Protein AF-A0A1F1Z8D4-F1 (afdb_monomer)

pLDDT: mean 87.64, std 16.09, range [42.56, 98.69]

Sequence (224 aa):
MTGGLIVFWASVSLACILFDAPRWVIIHPLTLGVVTTAILTYSTHFTDALTRTASRPAALYVRLAVVNLALVALLFDAFPNLAATTAASALLWHGASIARKLRRGLPGPFAVTAYCYVAAAAFFALAVAAAVVMQDIAAHSRLAVWGFAWTTIAGTVLTLLPTLTGKRASTTARNRLPRALVAHCLALPTAAVLLGTPFAAGGTAGVCARLDVRTAARPRRHAV

Radius of gyration: 21.01 Å; Cα contacts (8 Å, |Δi|>4): 236; chains: 1; bounding box: 47×56×64 Å

Foldseek 3Di:
DLVVQQVVLQVQLVVCVVVVHPPQSNVLSCQQRHQVSCLLVVLQVVLCVQQVHHDDVVLSVVLNVQSVVLSVCCNVVNVVLVSLVSNLVSLQVSLVVSVVSLVVGDGDLLSLLSVLSNQLSVLSNLLSCCCRVVVHPQLNVLSSPVRNRVSSVVSVCLVCVCVVVVHDRDPVCSVCVVVVSVCSSPPSNVCSVVVVDPCVVVVVVVVVVVVVVVVVPDDDDDDD

Nearest PDB structures (foldseek):
  3m7b-assembly1_A  TM=3.753E-01  e=4.023E+00  Haemophilus influenzae

Mean predicted aligned error: 8.23 Å

Solvent-accessible surface area (backbone atoms only — not comparable to full-atom values): 11710 Å² total; per-residue (Å²): 110,70,67,58,48,28,52,50,21,45,48,50,20,51,51,28,59,77,68,71,48,61,67,67,66,26,49,48,31,38,48,54,35,25,50,43,46,48,48,61,52,50,54,49,55,51,43,21,66,38,27,75,49,82,78,67,65,65,66,54,52,51,42,49,49,51,39,50,52,20,48,53,28,44,74,68,62,49,56,42,68,59,17,49,52,48,32,29,50,42,36,41,53,47,18,51,52,52,52,54,44,64,75,69,40,64,60,43,94,61,36,69,37,53,52,27,46,34,51,12,21,51,22,37,36,51,14,46,42,24,45,71,74,66,65,30,64,68,28,14,51,44,23,37,46,64,30,20,51,41,30,38,51,53,25,48,47,74,61,44,48,28,69,77,68,74,44,81,73,57,63,66,59,62,71,44,44,64,59,52,50,52,49,47,69,57,48,47,63,54,48,31,56,46,69,75,40,86,68,45,70,61,54,57,57,57,54,54,57,58,52,56,57,63,68,71,69,65,81,81,79,81,78,135

Secondary structure (DSSP, 8-state):
-HHHHHHHHHHHHHHHHHTT--HHHHHHIIIIIIIIHHHHHHHHHHHHHHHT----HHHHHHHHHHHHHHHHHHHTTSSHHHHHHHHHHHHHHHHHHHHHHHHHS---TTGGGHHHHHHHHHHHHHHHHHHHTS--HHHHHHIIIIIIIHHHHHHHHHHHHHHHHTPPPPHHHHHHHHHHHHHHHHHHHHHHHHTTSTTHHHHHHHHHHHHHHHHHT-------

Structure (mmCIF, N/CA/C/O backbone):
data_AF-A0A1F1Z8D4-F1
#
_entry.id   AF-A0A1F1Z8D4-F1
#
loop_
_atom_site.group_PDB
_atom_site.id
_atom_site.type_symbol
_atom_site.label_atom_id
_atom_site.label_alt_id
_atom_site.label_comp_id
_atom_site.label_asym_id
_atom_site.label_entity_id
_atom_site.label_seq_id
_atom_site.pdbx_PDB_ins_code
_atom_site.Cartn_x
_atom_site.Cartn_y
_atom_site.Cartn_z
_atom_site.occup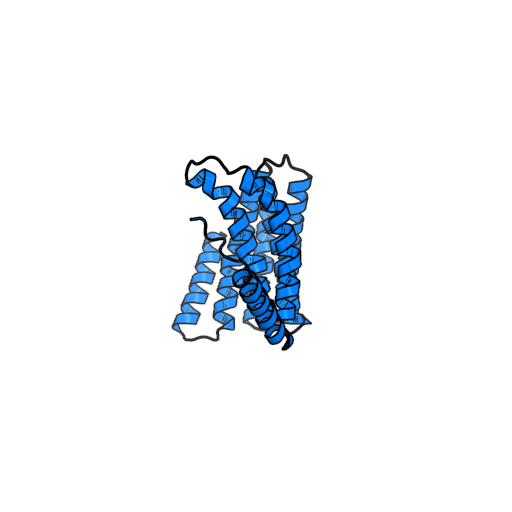ancy
_atom_site.B_iso_or_equiv
_atom_site.auth_seq_id
_atom_site.auth_comp_id
_atom_site.auth_asym_id
_atom_site.auth_atom_id
_atom_site.pdbx_PDB_model_num
ATOM 1 N N . MET A 1 1 ? -16.044 0.034 -9.875 1.00 77.81 1 MET A N 1
ATOM 2 C CA . MET A 1 1 ? -14.897 0.859 -10.326 1.00 77.81 1 MET A CA 1
ATOM 3 C C . MET A 1 1 ? -13.555 0.275 -9.883 1.00 77.81 1 MET A C 1
ATOM 5 O O . MET A 1 1 ? -12.813 -0.163 -10.745 1.00 77.81 1 MET A O 1
ATOM 9 N N . THR A 1 2 ? -13.254 0.171 -8.583 1.00 90.94 2 THR A N 1
ATOM 10 C CA . THR A 1 2 ? -11.972 -0.380 -8.073 1.00 90.94 2 THR A CA 1
ATOM 11 C C . THR A 1 2 ? -11.687 -1.817 -8.510 1.00 90.94 2 THR A C 1
ATOM 13 O O . THR A 1 2 ? -10.579 -2.107 -8.945 1.00 90.94 2 THR A O 1
ATOM 16 N N . GLY A 1 3 ? -12.693 -2.699 -8.474 1.00 93.69 3 GLY A N 1
ATOM 17 C CA . GLY A 1 3 ? -12.552 -4.078 -8.960 1.00 93.69 3 GLY A CA 1
ATOM 18 C C . GLY A 1 3 ? -12.156 -4.164 -10.438 1.00 93.69 3 GLY A C 1
ATOM 19 O O . GLY A 1 3 ? -11.305 -4.969 -10.789 1.00 93.69 3 GLY A O 1
ATOM 20 N N . GLY A 1 4 ? -12.690 -3.280 -11.289 1.00 96.25 4 GLY A N 1
ATOM 21 C CA . GLY A 1 4 ? -12.316 -3.224 -12.707 1.00 96.25 4 GLY A CA 1
ATOM 22 C C . GLY A 1 4 ? -10.853 -2.826 -12.912 1.00 96.25 4 GLY A C 1
ATOM 23 O O . GLY A 1 4 ? -10.170 -3.430 -13.727 1.00 96.25 4 GLY A O 1
ATOM 24 N N . LEU A 1 5 ? -10.348 -1.878 -12.116 1.00 96.00 5 LEU A N 1
ATOM 25 C CA . LEU A 1 5 ? -8.943 -1.461 -12.154 1.00 96.00 5 LEU A CA 1
ATOM 26 C C . LEU A 1 5 ? -7.996 -2.585 -11.710 1.00 96.00 5 LEU A C 1
ATOM 28 O O . LEU A 1 5 ? -6.952 -2.794 -12.319 1.00 96.00 5 LEU A O 1
ATOM 32 N N . ILE A 1 6 ? -8.390 -3.343 -10.682 1.00 97.75 6 ILE A N 1
ATOM 33 C CA . ILE A 1 6 ? -7.650 -4.524 -10.222 1.00 97.75 6 ILE A CA 1
ATOM 34 C C . ILE A 1 6 ? -7.597 -5.589 -11.322 1.00 97.75 6 ILE A C 1
ATOM 36 O O . ILE A 1 6 ? -6.517 -6.081 -11.635 1.00 97.75 6 ILE A O 1
ATOM 40 N N . VAL A 1 7 ? -8.740 -5.924 -11.928 1.00 98.25 7 VAL A N 1
ATOM 41 C CA . VAL A 1 7 ? -8.802 -6.914 -13.016 1.00 98.25 7 VAL A CA 1
ATOM 42 C C . VAL A 1 7 ? -7.970 -6.461 -14.214 1.00 98.25 7 VAL A C 1
ATOM 44 O O . VAL A 1 7 ? -7.223 -7.263 -14.771 1.00 98.25 7 VAL A O 1
ATOM 47 N N . PHE A 1 8 ? -8.042 -5.179 -14.573 1.00 98.00 8 PHE A N 1
ATOM 48 C CA . PHE A 1 8 ? -7.236 -4.602 -15.643 1.00 98.00 8 PHE A CA 1
ATOM 49 C C . PHE A 1 8 ? -5.737 -4.804 -15.390 1.00 98.00 8 PHE A C 1
ATOM 51 O O . PHE A 1 8 ? -5.062 -5.429 -16.203 1.00 98.00 8 PHE A O 1
ATOM 58 N N . TRP A 1 9 ? -5.217 -4.360 -14.243 1.00 98.31 9 TRP A N 1
ATOM 59 C CA . TRP A 1 9 ? -3.785 -4.482 -13.961 1.00 98.31 9 TRP A CA 1
ATOM 60 C C . TRP A 1 9 ? -3.319 -5.921 -13.766 1.00 98.31 9 TRP A C 1
ATOM 62 O O . TRP A 1 9 ? -2.211 -6.255 -14.176 1.00 98.31 9 TRP A O 1
ATOM 72 N N . ALA A 1 10 ? -4.165 -6.789 -13.205 1.00 98.31 10 ALA A N 1
ATOM 73 C CA . ALA A 1 10 ? -3.882 -8.219 -13.141 1.00 98.31 10 ALA A CA 1
ATOM 74 C C . ALA A 1 10 ? -3.747 -8.819 -14.549 1.00 98.31 10 ALA A C 1
ATOM 76 O O . ALA A 1 10 ? -2.829 -9.599 -14.797 1.00 98.31 10 ALA A O 1
ATOM 77 N N . SER A 1 11 ? -4.616 -8.409 -15.479 1.00 98.38 11 SER A N 1
ATOM 78 C CA . SER A 1 11 ? -4.563 -8.840 -16.880 1.00 98.38 11 SER A CA 1
ATOM 79 C C . SER A 1 11 ? -3.311 -8.320 -17.585 1.00 98.38 11 SER A C 1
ATOM 81 O O . SER A 1 11 ? -2.674 -9.076 -18.310 1.00 98.38 11 SER A O 1
ATOM 83 N N . VAL A 1 12 ? -2.911 -7.067 -17.330 1.00 98.12 12 VAL A N 1
ATOM 84 C CA . VAL A 1 12 ? -1.653 -6.497 -17.845 1.00 98.12 12 VAL A CA 1
ATOM 85 C C . VAL A 1 12 ? -0.451 -7.295 -17.340 1.00 98.12 12 VAL A C 1
ATOM 87 O O . VAL A 1 12 ? 0.352 -7.745 -18.150 1.00 98.12 12 VAL A O 1
ATOM 90 N N . SER A 1 13 ? -0.347 -7.544 -16.029 1.00 97.50 13 SER A N 1
ATOM 91 C CA . SER A 1 13 ? 0.738 -8.364 -15.471 1.00 97.50 13 SER A CA 1
ATOM 92 C C . SER A 1 13 ? 0.770 -9.770 -16.065 1.00 97.50 13 SER A C 1
ATOM 94 O O . SER A 1 13 ? 1.849 -10.261 -16.387 1.00 97.50 13 SER A O 1
ATOM 96 N N . LEU A 1 14 ? -0.392 -10.413 -16.225 1.00 98.19 14 LEU A N 1
ATOM 97 C CA . LEU A 1 14 ? -0.487 -11.738 -16.836 1.00 98.19 14 LEU A CA 1
ATOM 98 C C . LEU A 1 14 ? -0.026 -11.713 -18.297 1.00 98.19 14 LEU A C 1
ATOM 100 O O . LEU A 1 14 ? 0.788 -12.544 -18.680 1.00 98.19 14 LEU A O 1
ATOM 104 N N . ALA A 1 15 ? -0.486 -10.747 -19.093 1.00 98.19 15 ALA A N 1
ATOM 105 C CA . ALA A 1 15 ? -0.044 -10.588 -20.474 1.00 98.19 15 ALA A CA 1
ATOM 106 C C . ALA A 1 15 ? 1.477 -10.384 -20.548 1.00 98.19 15 ALA A C 1
ATOM 108 O O . ALA A 1 15 ? 2.150 -11.082 -21.298 1.00 98.19 15 ALA A O 1
ATOM 109 N N . CYS A 1 16 ? 2.041 -9.508 -19.711 1.00 97.31 16 CYS A N 1
ATOM 110 C CA . CYS A 1 16 ? 3.486 -9.301 -19.636 1.00 97.31 16 CYS A CA 1
ATOM 111 C C . CYS A 1 16 ? 4.257 -10.592 -19.302 1.00 97.31 16 CYS A C 1
ATOM 113 O O . CYS A 1 16 ? 5.330 -10.799 -19.855 1.00 97.31 16 CYS A O 1
ATOM 115 N N . ILE A 1 17 ? 3.720 -11.476 -18.451 1.00 97.25 17 ILE A N 1
ATOM 116 C CA . ILE A 1 17 ? 4.319 -12.798 -18.186 1.00 97.25 17 ILE A CA 1
ATOM 117 C C . ILE A 1 17 ? 4.280 -13.680 -19.439 1.00 97.25 17 ILE A C 1
ATOM 119 O O . ILE A 1 17 ? 5.281 -14.300 -19.781 1.00 97.25 17 ILE A O 1
ATOM 123 N N . LEU A 1 18 ? 3.137 -13.738 -20.126 1.00 97.94 18 LEU A N 1
ATOM 124 C CA . LEU A 1 18 ? 2.948 -14.589 -21.307 1.00 97.94 18 LEU A CA 1
ATOM 125 C C . LEU A 1 18 ? 3.821 -14.170 -22.500 1.00 97.94 18 LEU A C 1
ATOM 127 O O . LEU A 1 18 ? 4.149 -15.010 -23.331 1.00 97.94 18 LEU A O 1
ATOM 131 N N . PHE A 1 19 ? 4.202 -12.894 -22.569 1.00 97.44 19 PHE A N 1
ATOM 132 C CA . PHE A 1 19 ? 5.086 -12.341 -23.599 1.00 97.44 19 PHE A CA 1
ATOM 133 C C . PHE A 1 19 ? 6.552 -12.199 -23.152 1.00 97.44 19 PHE A C 1
ATOM 135 O O . PHE A 1 19 ? 7.308 -11.493 -23.814 1.00 97.44 19 PHE A O 1
ATOM 142 N N . ASP A 1 20 ? 6.951 -12.825 -22.038 1.00 96.31 20 ASP A N 1
ATOM 143 C CA . ASP A 1 20 ? 8.317 -12.766 -21.484 1.00 96.31 20 ASP A CA 1
ATOM 144 C C . ASP A 1 20 ? 8.859 -11.329 -21.331 1.00 96.31 20 ASP A C 1
ATOM 146 O O . ASP A 1 20 ? 10.011 -11.002 -21.624 1.00 96.31 20 ASP A O 1
ATOM 150 N N . ALA A 1 21 ? 7.988 -10.417 -20.896 1.00 96.12 21 ALA A N 1
ATOM 151 C CA . ALA A 1 21 ? 8.343 -9.020 -20.726 1.00 96.12 21 ALA A CA 1
ATOM 152 C C . ALA A 1 21 ? 9.311 -8.827 -19.539 1.00 96.12 21 ALA A C 1
ATOM 154 O O . ALA A 1 21 ? 9.338 -9.628 -18.597 1.00 96.12 21 ALA A O 1
ATOM 155 N N . PRO A 1 22 ? 10.067 -7.713 -19.500 1.00 95.81 22 PRO A N 1
ATOM 156 C CA . PRO A 1 22 ? 10.959 -7.419 -18.386 1.00 95.81 22 PRO A CA 1
ATOM 157 C C . PRO A 1 22 ? 10.249 -7.479 -17.026 1.00 95.81 22 PRO A C 1
ATOM 159 O O . PRO A 1 22 ? 9.155 -6.946 -16.839 1.00 95.81 22 PRO A O 1
ATOM 162 N N . ARG A 1 23 ? 10.914 -8.057 -16.018 1.00 94.00 23 ARG A N 1
ATOM 163 C CA . ARG A 1 23 ? 10.353 -8.237 -14.661 1.00 94.00 23 ARG A CA 1
ATOM 164 C C . ARG A 1 23 ? 9.757 -6.956 -14.072 1.00 94.00 23 ARG A C 1
ATOM 166 O O . ARG A 1 23 ? 8.764 -7.011 -13.351 1.00 94.00 23 ARG A O 1
ATOM 173 N N . TRP A 1 24 ? 10.353 -5.808 -14.387 1.00 92.81 24 TRP A N 1
ATOM 174 C CA . TRP A 1 24 ? 9.885 -4.489 -13.968 1.00 92.81 24 TRP A CA 1
ATOM 175 C C . TRP A 1 24 ? 8.426 -4.219 -14.360 1.00 92.81 24 TRP A C 1
ATOM 177 O O . TRP A 1 24 ? 7.624 -3.862 -13.492 1.00 92.81 24 TRP A O 1
ATOM 187 N N . VAL A 1 25 ? 8.074 -4.459 -15.630 1.00 95.06 25 VAL A N 1
ATOM 188 C CA . VAL A 1 25 ? 6.729 -4.216 -16.179 1.00 95.06 25 VAL A CA 1
ATOM 189 C C . VAL A 1 25 ? 5.727 -5.308 -15.807 1.00 95.06 25 VAL A C 1
ATOM 191 O O . VAL A 1 25 ? 4.533 -5.124 -15.984 1.00 95.06 25 VAL A O 1
ATOM 194 N N . ILE A 1 26 ? 6.181 -6.418 -15.223 1.00 96.94 26 ILE A N 1
ATOM 195 C CA . ILE A 1 26 ? 5.307 -7.434 -14.621 1.00 96.94 26 ILE A CA 1
ATOM 196 C C . ILE A 1 26 ? 4.971 -7.056 -13.173 1.00 96.94 26 ILE A C 1
ATOM 198 O O . ILE A 1 26 ? 3.803 -7.060 -12.769 1.00 96.94 26 ILE A O 1
ATOM 202 N N . ILE A 1 27 ? 6.002 -6.734 -12.383 1.00 96.38 27 ILE A N 1
ATOM 203 C CA . ILE A 1 27 ? 5.899 -6.587 -10.926 1.00 96.38 27 ILE A CA 1
ATOM 204 C C . ILE A 1 27 ? 5.233 -5.264 -10.537 1.00 96.38 27 ILE A C 1
ATOM 206 O O . ILE A 1 27 ? 4.454 -5.252 -9.585 1.00 96.38 27 ILE A O 1
ATOM 210 N N . HIS A 1 28 ? 5.483 -4.156 -11.242 1.00 96.44 28 HIS A N 1
ATOM 211 C CA . HIS A 1 28 ? 4.889 -2.858 -10.884 1.00 96.44 28 HIS A CA 1
ATOM 212 C C . HIS A 1 28 ? 3.376 -2.798 -11.114 1.00 96.44 28 HIS A C 1
ATOM 214 O O . HIS A 1 28 ? 2.671 -2.355 -10.203 1.00 96.44 28 HIS A O 1
ATOM 220 N N . PRO A 1 29 ? 2.821 -3.303 -12.233 1.00 98.12 29 PRO A N 1
ATOM 221 C CA . PRO A 1 29 ? 1.371 -3.392 -12.379 1.00 98.12 29 PRO A CA 1
ATOM 222 C C . PRO A 1 29 ? 0.731 -4.318 -11.342 1.00 98.12 29 PRO A C 1
ATOM 224 O O . PRO A 1 29 ? -0.316 -3.990 -10.785 1.00 98.12 29 PRO A O 1
ATOM 227 N N . LEU A 1 30 ? 1.399 -5.415 -10.976 1.00 97.81 30 LEU A N 1
ATOM 228 C CA . LEU A 1 30 ? 0.910 -6.307 -9.926 1.00 97.81 30 LEU A CA 1
ATOM 229 C C . LEU A 1 30 ? 0.932 -5.616 -8.552 1.00 97.81 30 LEU A C 1
ATOM 231 O O . LEU A 1 30 ? -0.034 -5.655 -7.795 1.00 97.81 30 LEU A O 1
ATOM 235 N N . THR A 1 31 ? 2.025 -4.953 -8.196 1.00 97.19 31 THR A N 1
ATOM 236 C CA . THR A 1 31 ? 2.197 -4.381 -6.851 1.00 97.19 31 THR A CA 1
ATOM 237 C C . THR A 1 31 ? 1.484 -3.038 -6.670 1.00 97.19 31 THR A C 1
ATOM 239 O O . THR A 1 31 ? 0.798 -2.830 -5.667 1.00 97.19 31 THR A O 1
ATOM 242 N N . LEU A 1 32 ? 1.576 -2.116 -7.627 1.00 97.56 32 LEU A N 1
ATOM 243 C CA . LEU A 1 32 ? 0.897 -0.817 -7.563 1.00 97.56 32 LEU A CA 1
ATOM 244 C C . LEU A 1 32 ? -0.536 -0.901 -8.104 1.00 97.56 32 LEU A C 1
ATOM 246 O O . 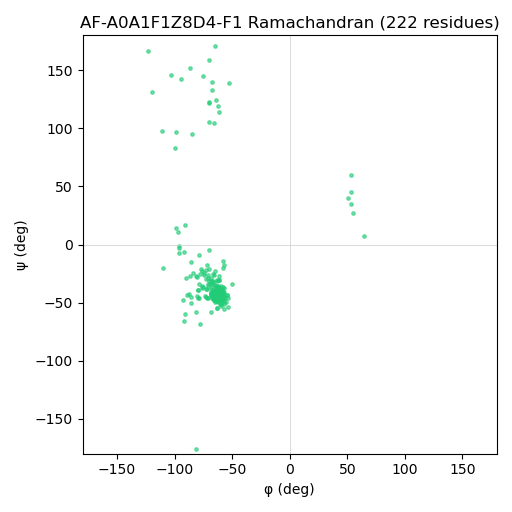LEU A 1 32 ? -1.473 -0.416 -7.470 1.00 97.56 32 LEU A O 1
ATOM 250 N N . GLY A 1 33 ? -0.728 -1.561 -9.242 1.00 97.69 33 GLY A N 1
ATOM 251 C CA . GLY A 1 33 ? -2.023 -1.621 -9.914 1.00 97.69 33 GLY A CA 1
ATOM 252 C C . GLY A 1 33 ? -3.022 -2.534 -9.206 1.00 97.69 33 GLY A C 1
ATOM 253 O O . GLY A 1 33 ? -4.166 -2.132 -8.988 1.00 97.69 33 GLY A O 1
ATOM 254 N N . VAL A 1 34 ? -2.587 -3.722 -8.774 1.00 98.56 34 VAL A N 1
ATOM 255 C CA . VAL A 1 34 ? -3.442 -4.683 -8.053 1.00 98.56 34 VAL A CA 1
ATOM 256 C C . VAL A 1 34 ? -3.349 -4.486 -6.542 1.00 98.56 34 VAL A C 1
ATOM 258 O O . VAL A 1 34 ? -4.330 -4.086 -5.909 1.00 98.56 34 VAL A O 1
ATOM 261 N N . VAL A 1 35 ? -2.178 -4.746 -5.953 1.00 98.25 35 VAL A N 1
ATOM 262 C CA . VAL A 1 35 ? -2.028 -4.819 -4.489 1.00 98.25 35 VAL A CA 1
ATOM 263 C C . VAL A 1 35 ? -2.282 -3.463 -3.832 1.00 98.25 35 VAL A C 1
ATOM 265 O O . VAL A 1 35 ? -3.078 -3.378 -2.899 1.00 98.25 35 VAL A O 1
ATOM 268 N N . THR A 1 36 ? -1.685 -2.381 -4.332 1.00 98.50 36 THR A N 1
ATOM 269 C CA . THR A 1 36 ? -1.866 -1.047 -3.734 1.00 98.50 36 THR A CA 1
ATOM 270 C C . THR A 1 36 ? -3.290 -0.520 -3.921 1.00 98.50 36 THR A C 1
ATOM 272 O O . THR A 1 36 ? -3.870 -0.001 -2.966 1.00 98.50 36 THR A O 1
ATOM 275 N N . THR A 1 37 ? -3.907 -0.717 -5.092 1.00 98.44 37 THR A N 1
ATOM 276 C CA . THR A 1 37 ? -5.329 -0.388 -5.320 1.00 98.44 37 THR A CA 1
ATOM 277 C C . THR A 1 37 ? -6.247 -1.130 -4.347 1.00 98.44 37 THR A C 1
ATOM 279 O O . THR A 1 37 ? -7.144 -0.518 -3.750 1.00 98.44 37 THR A O 1
ATOM 282 N N . ALA A 1 38 ? -6.015 -2.432 -4.146 1.00 98.00 38 ALA A N 1
ATOM 283 C CA . ALA A 1 38 ? -6.761 -3.233 -3.182 1.00 98.00 38 ALA A CA 1
ATOM 284 C C . ALA A 1 38 ? -6.548 -2.710 -1.756 1.00 98.00 38 ALA A C 1
ATOM 286 O O . ALA A 1 38 ? -7.521 -2.443 -1.052 1.00 98.00 38 ALA A O 1
ATOM 287 N N . ILE A 1 39 ? -5.298 -2.472 -1.350 1.00 97.81 39 ILE A N 1
ATOM 288 C CA . ILE A 1 39 ? -4.965 -1.941 -0.024 1.00 97.81 39 ILE A CA 1
ATOM 289 C C . ILE A 1 39 ? -5.667 -0.604 0.219 1.00 97.81 39 ILE A C 1
ATOM 291 O O . ILE A 1 39 ? -6.352 -0.472 1.231 1.00 97.81 39 ILE A O 1
ATOM 295 N N . LEU A 1 40 ? -5.563 0.375 -0.685 1.00 97.81 40 LEU A N 1
ATOM 296 C CA . LEU A 1 40 ? -6.205 1.688 -0.528 1.00 97.81 40 LEU A CA 1
ATOM 297 C C . LEU A 1 40 ? -7.724 1.564 -0.356 1.00 97.81 40 LEU A C 1
ATOM 299 O O . LEU A 1 40 ? -8.312 2.197 0.528 1.00 97.81 40 LEU A O 1
ATOM 303 N N . THR A 1 41 ? -8.351 0.718 -1.172 1.00 97.44 41 THR A N 1
ATOM 304 C CA . THR A 1 41 ? -9.802 0.508 -1.165 1.00 97.44 41 THR A CA 1
ATOM 305 C C . THR A 1 41 ? -10.254 -0.196 0.112 1.00 97.44 41 THR A C 1
ATOM 307 O O . THR A 1 41 ? -11.054 0.341 0.880 1.00 97.44 41 THR A O 1
ATOM 310 N N . TYR A 1 42 ? -9.712 -1.381 0.384 1.00 95.75 42 TYR A N 1
ATOM 311 C CA . TYR A 1 42 ? -10.167 -2.217 1.490 1.00 95.75 42 TYR A CA 1
ATOM 312 C C . TYR A 1 42 ? -9.756 -1.661 2.850 1.00 95.75 42 TYR A C 1
ATOM 314 O O . TYR A 1 42 ? -10.575 -1.667 3.763 1.00 95.75 42 TYR A O 1
ATOM 322 N N . SER A 1 43 ? -8.557 -1.086 2.998 1.00 96.00 43 SER A N 1
ATOM 323 C CA . SER A 1 43 ? -8.187 -0.428 4.263 1.00 96.00 43 SER A CA 1
ATOM 324 C C . SER A 1 43 ? -9.085 0.772 4.574 1.00 96.00 43 SER A C 1
ATOM 326 O O . SER A 1 43 ? -9.359 1.023 5.748 1.00 96.00 43 SER A O 1
ATOM 328 N N . THR A 1 44 ? -9.607 1.477 3.558 1.00 95.56 44 THR A N 1
ATOM 329 C CA . THR A 1 44 ? -10.622 2.525 3.762 1.00 95.56 44 THR A CA 1
ATOM 330 C C . THR A 1 44 ? -11.899 1.932 4.347 1.00 95.56 44 THR A C 1
ATOM 332 O O . THR A 1 44 ? -12.336 2.377 5.408 1.00 95.56 44 THR A O 1
ATOM 335 N N . HIS A 1 45 ? -12.463 0.912 3.694 1.00 92.81 45 HIS A N 1
ATOM 336 C CA . HIS A 1 45 ? -13.708 0.273 4.129 1.00 92.81 45 HIS A CA 1
ATOM 337 C C . HIS A 1 45 ? -13.577 -0.390 5.505 1.00 9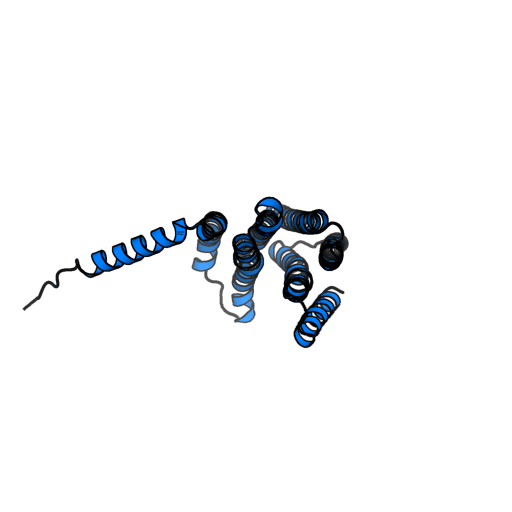2.81 45 HIS A C 1
ATOM 339 O O . HIS A 1 45 ? -14.455 -0.229 6.351 1.00 92.81 45 HIS A O 1
ATOM 345 N N . PHE A 1 46 ? -12.463 -1.077 5.767 1.00 92.25 46 PHE A N 1
ATOM 346 C CA . PHE A 1 46 ? -12.209 -1.676 7.074 1.00 92.25 46 PHE A CA 1
ATOM 347 C C . PHE A 1 46 ? -12.041 -0.626 8.159 1.00 92.25 46 PHE A C 1
ATOM 349 O O . PHE A 1 46 ? -12.610 -0.781 9.234 1.00 92.25 46 PHE A O 1
ATOM 356 N N . THR A 1 47 ? -11.302 0.453 7.891 1.00 92.50 47 THR A N 1
ATOM 357 C CA . THR A 1 47 ? -11.162 1.536 8.871 1.00 92.50 47 THR A CA 1
ATOM 358 C C . THR A 1 47 ? -12.524 2.145 9.182 1.00 92.50 47 THR A C 1
ATOM 360 O O . THR A 1 47 ? -12.849 2.285 10.352 1.00 92.50 47 THR A O 1
ATOM 363 N N . ASP A 1 48 ? -13.343 2.427 8.166 1.00 92.12 48 ASP A N 1
ATOM 364 C CA . ASP A 1 48 ? -14.698 2.964 8.339 1.00 92.12 48 ASP A CA 1
ATOM 365 C C . ASP A 1 48 ? -15.577 2.070 9.221 1.00 92.12 48 ASP A C 1
ATOM 367 O O . ASP A 1 48 ? -16.181 2.553 10.182 1.00 92.12 48 ASP A O 1
ATOM 371 N N . ALA A 1 49 ? -15.574 0.761 8.963 1.00 89.94 49 ALA A N 1
ATOM 372 C CA . ALA A 1 49 ? -16.291 -0.208 9.785 1.00 89.94 49 ALA A CA 1
ATOM 373 C C . ALA A 1 49 ? -15.759 -0.256 11.232 1.00 89.94 49 ALA A C 1
ATOM 375 O O . ALA A 1 49 ? -16.540 -0.284 12.184 1.00 89.94 49 ALA A O 1
ATOM 376 N N . LEU A 1 50 ? -14.433 -0.226 11.415 1.00 88.12 50 LEU A N 1
ATOM 377 C CA . LEU A 1 50 ? -13.780 -0.310 12.727 1.00 88.12 50 LEU A CA 1
ATOM 378 C C . LEU A 1 50 ? -13.966 0.944 13.587 1.00 88.12 50 LEU A C 1
ATOM 380 O O . LEU A 1 50 ? -14.043 0.833 14.813 1.00 88.12 50 LEU A O 1
ATOM 384 N N . THR A 1 51 ? -14.018 2.124 12.968 1.00 88.50 51 THR A N 1
ATOM 385 C CA . THR A 1 51 ? -14.196 3.405 13.668 1.00 88.50 51 THR A CA 1
ATOM 386 C C . THR A 1 51 ? -15.644 3.880 13.696 1.00 88.50 51 THR A C 1
ATOM 388 O O . THR A 1 51 ? -15.911 4.919 14.298 1.00 88.50 51 THR A O 1
ATOM 391 N N . ARG A 1 52 ? -16.570 3.130 13.075 1.00 88.38 52 ARG A N 1
ATOM 392 C CA . ARG A 1 52 ? -17.984 3.501 12.886 1.00 88.38 52 ARG A CA 1
ATOM 393 C C . ARG A 1 52 ? -18.127 4.879 12.230 1.00 88.38 52 ARG A C 1
ATOM 395 O O . ARG A 1 52 ? -18.906 5.720 12.666 1.00 88.38 52 ARG A O 1
ATOM 402 N N . THR A 1 53 ? -17.331 5.116 11.191 1.00 88.81 53 THR A N 1
ATOM 403 C CA . THR A 1 53 ? -17.333 6.357 10.400 1.00 88.81 53 THR A CA 1
ATOM 404 C C . THR A 1 53 ? -17.584 6.051 8.930 1.00 88.81 53 THR A C 1
ATOM 406 O O . THR A 1 53 ? -17.434 4.913 8.507 1.00 88.81 53 THR A O 1
ATOM 409 N N . ALA A 1 54 ? -17.882 7.072 8.127 1.00 89.81 54 ALA A N 1
ATOM 410 C CA . ALA A 1 54 ? -17.975 6.942 6.676 1.00 89.81 54 ALA A CA 1
ATOM 411 C C . ALA A 1 54 ? -16.964 7.858 5.971 1.00 89.81 54 ALA A C 1
ATOM 413 O O . ALA A 1 54 ? -16.868 9.054 6.264 1.00 89.81 54 ALA A O 1
ATOM 414 N N . SER A 1 55 ? -16.210 7.308 5.020 1.00 88.94 55 SER A N 1
ATOM 415 C CA . SER A 1 55 ? -15.360 8.095 4.124 1.00 88.94 55 SER A CA 1
ATOM 416 C C . SER A 1 55 ? -16.167 8.810 3.062 1.00 88.94 55 SER A C 1
ATOM 418 O O . SER A 1 55 ? -17.075 8.241 2.464 1.00 88.94 55 SER A O 1
ATOM 420 N N . ARG A 1 56 ? -15.713 10.009 2.694 1.00 89.88 56 ARG A N 1
ATOM 421 C CA . ARG A 1 56 ? -16.103 10.605 1.416 1.00 89.88 56 ARG A CA 1
ATOM 422 C C . ARG A 1 56 ? -15.443 9.821 0.271 1.00 89.88 56 ARG A C 1
ATOM 424 O O . ARG A 1 56 ? -14.208 9.764 0.242 1.00 89.88 56 ARG A O 1
ATOM 431 N N . PRO A 1 57 ? -16.212 9.263 -0.681 1.00 90.44 57 PRO A N 1
ATOM 432 C CA . PRO A 1 57 ? -15.671 8.401 -1.734 1.00 90.44 57 PRO A CA 1
ATOM 433 C C . PRO A 1 57 ? -14.714 9.151 -2.672 1.00 90.44 57 PRO A C 1
ATOM 435 O O . PRO A 1 57 ? -13.684 8.607 -3.061 1.00 90.44 57 PRO A O 1
ATOM 438 N N . ALA A 1 58 ? -14.974 10.436 -2.940 1.00 94.25 58 ALA A N 1
ATOM 439 C CA . ALA A 1 58 ? -14.144 11.265 -3.816 1.00 94.25 58 ALA A CA 1
ATOM 440 C C . ALA A 1 58 ? -12.662 11.292 -3.401 1.00 94.25 58 ALA A C 1
ATOM 442 O O . ALA A 1 58 ? -11.782 11.122 -4.237 1.00 94.25 58 ALA A O 1
ATOM 443 N N . ALA A 1 59 ? -12.362 11.428 -2.105 1.00 94.25 59 ALA A N 1
ATOM 444 C CA . ALA A 1 59 ? -10.977 11.485 -1.638 1.00 94.25 59 ALA A CA 1
ATOM 445 C C . ALA A 1 59 ? -10.230 10.154 -1.839 1.00 94.25 59 ALA A C 1
ATOM 447 O O . ALA A 1 59 ? -9.023 10.160 -2.071 1.00 94.25 59 ALA A O 1
ATOM 448 N N . LEU A 1 60 ? -10.930 9.016 -1.747 1.00 96.06 60 LEU A N 1
ATOM 449 C CA . LEU A 1 60 ? -10.357 7.711 -2.084 1.00 96.06 60 LEU A CA 1
ATOM 450 C C . LEU A 1 60 ? -10.081 7.621 -3.588 1.00 96.06 60 LEU A C 1
ATOM 452 O O . LEU A 1 60 ? -8.987 7.219 -3.972 1.00 96.06 60 LEU A O 1
ATOM 456 N N . TYR A 1 61 ? -11.027 8.044 -4.428 1.00 96.94 61 TYR A N 1
ATOM 457 C CA . TYR A 1 61 ? -10.848 8.016 -5.881 1.00 96.94 61 TYR A CA 1
ATOM 458 C C . TYR A 1 61 ? -9.709 8.915 -6.360 1.00 96.94 61 TYR A C 1
ATOM 460 O O . TYR A 1 61 ? -8.956 8.494 -7.230 1.00 96.94 61 TYR A O 1
ATOM 468 N N . VAL A 1 62 ? -9.502 10.082 -5.743 1.00 97.94 62 VAL A N 1
ATOM 469 C CA . VAL A 1 62 ? -8.331 10.926 -6.035 1.00 97.94 62 VAL A CA 1
ATOM 470 C C . VAL A 1 62 ? -7.032 10.188 -5.710 1.00 97.94 62 VAL A C 1
ATOM 472 O O . VAL A 1 62 ? -6.134 10.146 -6.542 1.00 97.94 62 VAL A O 1
ATOM 475 N N . ARG A 1 63 ? -6.927 9.547 -4.537 1.00 97.44 63 ARG A N 1
ATOM 476 C CA . ARG A 1 63 ? -5.722 8.774 -4.177 1.00 97.44 63 ARG A CA 1
ATOM 477 C C . ARG A 1 63 ? -5.468 7.618 -5.143 1.00 97.44 63 ARG A C 1
ATOM 479 O O . ARG A 1 63 ? -4.327 7.396 -5.534 1.00 97.44 63 ARG A O 1
ATOM 486 N N . LEU A 1 64 ? -6.525 6.913 -5.544 1.00 98.06 64 LEU A N 1
ATOM 487 C CA . LEU A 1 64 ? -6.442 5.844 -6.538 1.00 98.06 64 LEU A CA 1
ATOM 488 C C . LEU A 1 64 ? -5.974 6.375 -7.894 1.00 98.06 64 LEU A C 1
ATOM 490 O O . LEU A 1 64 ? -5.055 5.802 -8.470 1.00 98.06 64 LEU A O 1
ATOM 494 N N . ALA A 1 65 ? -6.550 7.478 -8.373 1.00 98.25 65 ALA A N 1
ATOM 495 C CA . ALA A 1 65 ? -6.145 8.108 -9.624 1.00 98.25 65 ALA A CA 1
ATOM 496 C C . ALA A 1 65 ? -4.670 8.530 -9.584 1.00 98.25 65 ALA A C 1
ATOM 498 O O . ALA A 1 65 ? -3.920 8.173 -10.484 1.00 98.25 65 ALA A O 1
ATOM 499 N N . VAL A 1 66 ? -4.229 9.195 -8.511 1.00 98.56 66 VAL A N 1
ATOM 500 C CA . VAL A 1 66 ? -2.831 9.625 -8.343 1.00 98.56 66 VAL A CA 1
ATOM 501 C C . VAL A 1 66 ? -1.865 8.439 -8.383 1.00 98.56 66 VAL A C 1
ATOM 503 O O . VAL A 1 66 ? -0.888 8.483 -9.123 1.00 98.56 66 VAL A O 1
ATOM 506 N N . VAL A 1 67 ? -2.137 7.359 -7.642 1.00 98.44 67 VAL A N 1
ATOM 507 C CA . VAL A 1 67 ? -1.261 6.170 -7.637 1.00 98.44 67 VAL A CA 1
ATOM 508 C C . VAL A 1 67 ? -1.226 5.482 -9.000 1.00 98.44 67 VAL A C 1
ATOM 510 O O . VAL A 1 67 ? -0.168 5.035 -9.429 1.00 98.44 67 VAL A O 1
ATOM 513 N N . ASN A 1 68 ? -2.358 5.405 -9.699 1.00 98.44 68 ASN A N 1
ATOM 514 C CA . ASN A 1 68 ? -2.425 4.730 -10.994 1.00 98.44 68 ASN A CA 1
ATOM 515 C C . ASN A 1 68 ? -1.802 5.562 -12.120 1.00 98.44 68 ASN A C 1
ATOM 517 O O . ASN A 1 68 ? -1.126 5.001 -12.975 1.00 98.44 68 ASN A O 1
ATOM 521 N N . LEU A 1 69 ? -1.952 6.888 -12.092 1.00 98.62 69 LEU A N 1
ATOM 522 C CA . LEU A 1 69 ? -1.235 7.785 -13.000 1.00 98.62 69 LEU A CA 1
ATOM 523 C C . LEU A 1 69 ? 0.275 7.742 -12.744 1.00 98.62 69 LEU A C 1
ATOM 525 O O . LEU A 1 69 ? 1.048 7.679 -13.694 1.00 98.62 69 LEU A O 1
ATOM 529 N N . ALA A 1 70 ? 0.696 7.697 -11.476 1.00 98.56 70 ALA A N 1
ATOM 530 C CA . ALA A 1 70 ? 2.097 7.500 -11.118 1.00 98.56 70 ALA A CA 1
ATOM 531 C C . ALA A 1 70 ? 2.636 6.147 -11.612 1.00 98.56 70 ALA A C 1
ATOM 533 O O . ALA A 1 70 ? 3.734 6.094 -12.153 1.00 98.56 70 ALA A O 1
ATOM 534 N N . LEU A 1 71 ? 1.863 5.062 -11.490 1.00 98.44 71 LEU A N 1
ATOM 535 C CA . LEU A 1 71 ? 2.226 3.766 -12.069 1.00 98.44 71 LEU A CA 1
ATOM 536 C C . LEU A 1 71 ? 2.384 3.861 -13.592 1.00 98.44 71 LEU A C 1
ATOM 538 O O . LEU A 1 71 ? 3.391 3.402 -14.112 1.00 98.44 71 LEU A O 1
ATOM 542 N N . VAL A 1 72 ? 1.432 4.468 -14.305 1.00 98.38 72 VAL A N 1
ATOM 543 C CA . VAL A 1 72 ? 1.535 4.647 -15.763 1.00 98.38 72 VAL A CA 1
ATOM 544 C C . VAL A 1 72 ? 2.806 5.421 -16.118 1.00 98.38 72 VAL A C 1
ATOM 546 O O . VAL A 1 72 ? 3.592 4.942 -16.927 1.00 98.38 72 VAL A O 1
ATOM 549 N N . ALA A 1 73 ? 3.061 6.558 -15.467 1.00 98.19 73 ALA A N 1
ATOM 550 C CA . ALA A 1 73 ? 4.278 7.338 -15.686 1.00 98.19 73 ALA A CA 1
ATOM 551 C C . ALA A 1 73 ? 5.553 6.510 -15.435 1.00 98.19 73 ALA A C 1
ATOM 553 O O . ALA A 1 73 ? 6.485 6.560 -16.230 1.00 98.19 73 ALA A O 1
ATOM 554 N N . LEU A 1 74 ? 5.561 5.684 -14.384 1.00 96.75 74 LEU A N 1
ATOM 555 C CA . LEU A 1 74 ? 6.673 4.793 -14.050 1.00 96.75 74 LEU A CA 1
ATOM 556 C C . LEU A 1 74 ? 6.907 3.694 -15.106 1.00 96.75 74 LEU A C 1
ATOM 558 O O . LEU A 1 74 ? 8.049 3.314 -15.350 1.00 96.75 74 LEU A O 1
ATOM 562 N N . LEU A 1 75 ? 5.848 3.174 -15.732 1.00 96.69 75 LEU A N 1
ATOM 563 C CA . LEU A 1 75 ? 5.957 2.149 -16.781 1.00 96.69 75 LEU A CA 1
ATOM 564 C C . LEU A 1 75 ? 6.505 2.704 -18.099 1.00 96.69 75 LEU A C 1
ATOM 566 O O . LEU A 1 75 ? 7.156 1.968 -18.833 1.00 96.69 75 LEU A O 1
ATOM 570 N N . PHE A 1 76 ? 6.250 3.981 -18.380 1.00 96.38 76 PHE A N 1
ATOM 571 C CA . PHE A 1 76 ? 6.728 4.678 -19.578 1.00 96.38 76 PHE A CA 1
ATOM 572 C C . PHE A 1 76 ? 8.006 5.495 -19.339 1.00 96.38 76 PHE A C 1
ATOM 574 O O . PHE A 1 76 ? 8.373 6.302 -20.187 1.00 96.38 76 PHE A O 1
ATOM 581 N N . ASP A 1 77 ? 8.659 5.313 -18.188 1.00 95.12 77 ASP A N 1
ATOM 582 C CA . ASP A 1 77 ? 9.866 6.049 -17.787 1.00 95.12 77 ASP A CA 1
ATOM 583 C C . ASP A 1 77 ? 9.702 7.589 -17.809 1.00 95.12 77 ASP A C 1
ATOM 585 O O . ASP A 1 77 ? 10.644 8.364 -17.973 1.00 95.12 77 ASP A O 1
ATOM 589 N N . ALA A 1 78 ? 8.471 8.068 -17.616 1.00 95.56 78 ALA A N 1
ATOM 590 C CA . ALA A 1 78 ? 8.140 9.485 -17.597 1.00 95.56 78 ALA A CA 1
ATOM 591 C C . ALA A 1 78 ? 8.388 10.065 -16.197 1.00 95.56 78 ALA A C 1
ATOM 593 O O . ALA A 1 78 ? 7.525 10.004 -15.318 1.00 95.56 78 ALA A O 1
ATOM 594 N N . PHE A 1 79 ? 9.574 10.646 -15.992 1.00 96.75 79 PHE A N 1
ATOM 595 C CA . PHE A 1 79 ? 10.010 11.212 -14.707 1.00 96.75 79 PHE A CA 1
ATOM 596 C C . PHE A 1 79 ? 9.889 10.195 -13.548 1.00 96.75 79 PHE A C 1
ATOM 598 O O . PHE A 1 79 ? 9.181 10.449 -12.567 1.00 96.75 79 PHE A O 1
ATOM 605 N N . PRO A 1 80 ? 10.580 9.040 -13.614 1.00 94.75 80 PRO A N 1
ATOM 606 C CA . PRO A 1 80 ? 10.342 7.890 -12.731 1.00 94.75 80 PRO A CA 1
ATOM 607 C C . PRO A 1 80 ? 10.482 8.222 -11.238 1.00 94.75 80 PRO A C 1
ATOM 609 O O . PRO A 1 80 ? 9.677 7.776 -10.419 1.00 94.75 80 PRO A O 1
ATOM 612 N N . ASN A 1 81 ? 11.439 9.079 -10.869 1.00 96.94 81 ASN A N 1
ATOM 613 C CA . ASN A 1 81 ? 11.627 9.517 -9.481 1.00 96.94 81 ASN A CA 1
ATOM 614 C C . ASN A 1 81 ? 10.451 10.371 -8.979 1.00 96.94 81 ASN A C 1
ATOM 616 O O . ASN A 1 81 ? 10.010 10.221 -7.836 1.00 96.94 81 ASN A O 1
ATOM 620 N N . LEU A 1 82 ? 9.907 11.245 -9.832 1.00 98.12 82 LEU A N 1
ATOM 621 C CA . LEU A 1 82 ? 8.726 12.045 -9.508 1.00 98.12 82 LEU A CA 1
ATOM 622 C C . LEU A 1 82 ? 7.481 11.156 -9.406 1.00 98.12 82 LEU A C 1
ATOM 624 O O . LEU A 1 82 ? 6.692 11.301 -8.473 1.00 98.12 82 LEU A O 1
ATOM 628 N N . ALA A 1 83 ? 7.326 10.199 -10.320 1.00 98.19 83 ALA A N 1
ATOM 629 C CA . ALA A 1 83 ? 6.239 9.228 -10.286 1.00 98.19 83 ALA A CA 1
ATOM 630 C C . ALA A 1 83 ? 6.265 8.400 -8.986 1.00 98.19 83 ALA A C 1
ATOM 632 O O . ALA A 1 83 ? 5.271 8.337 -8.256 1.00 98.19 83 ALA A O 1
ATOM 633 N N . ALA A 1 84 ? 7.424 7.843 -8.628 1.00 97.81 84 ALA A N 1
ATOM 634 C CA . ALA A 1 84 ? 7.594 7.048 -7.414 1.00 97.81 84 ALA A CA 1
ATOM 635 C C . ALA A 1 84 ? 7.322 7.861 -6.133 1.00 97.81 84 ALA A C 1
ATOM 637 O O . ALA A 1 84 ? 6.586 7.414 -5.246 1.00 97.81 84 ALA A O 1
ATOM 638 N N . THR A 1 85 ? 7.856 9.082 -6.040 1.00 98.12 85 THR A N 1
ATOM 639 C CA . THR A 1 85 ? 7.621 9.971 -4.886 1.00 98.12 85 THR A CA 1
ATOM 640 C C . THR A 1 85 ? 6.174 10.467 -4.806 1.00 98.12 85 THR A C 1
ATOM 642 O O . THR A 1 85 ? 5.630 10.612 -3.706 1.00 98.12 85 THR A O 1
ATOM 645 N N . THR A 1 86 ? 5.501 10.642 -5.945 1.00 98.69 86 THR A N 1
ATOM 646 C CA . THR A 1 86 ? 4.063 10.953 -6.013 1.00 98.69 86 THR A CA 1
ATOM 647 C C . THR A 1 86 ? 3.222 9.806 -5.453 1.00 98.69 86 THR A C 1
ATOM 649 O O . THR A 1 86 ? 2.349 10.034 -4.609 1.00 98.69 86 THR A O 1
ATOM 652 N N . ALA A 1 87 ? 3.521 8.562 -5.842 1.00 98.50 87 ALA A N 1
ATOM 653 C CA . ALA A 1 87 ? 2.858 7.380 -5.290 1.00 98.50 87 ALA A CA 1
ATOM 654 C C . ALA A 1 87 ? 3.081 7.258 -3.770 1.00 98.50 87 ALA A C 1
ATOM 656 O O . ALA A 1 87 ? 2.127 7.027 -3.021 1.00 98.50 87 ALA A O 1
ATOM 657 N N . ALA A 1 88 ? 4.313 7.488 -3.294 1.00 98.62 88 ALA A N 1
ATOM 658 C CA . ALA A 1 88 ? 4.623 7.496 -1.862 1.00 98.62 88 ALA A CA 1
ATOM 659 C C . ALA A 1 88 ? 3.831 8.572 -1.107 1.00 98.62 88 ALA A C 1
ATOM 661 O O . ALA A 1 88 ? 3.244 8.295 -0.060 1.00 98.62 88 ALA A O 1
ATOM 662 N N . SER A 1 89 ? 3.743 9.779 -1.666 1.00 98.69 89 SER A N 1
ATOM 663 C CA . SER A 1 89 ? 2.991 10.894 -1.081 1.00 98.69 89 SER A CA 1
ATOM 664 C C . SER A 1 89 ? 1.495 10.588 -0.981 1.00 98.69 89 SER A C 1
ATOM 666 O O . SER A 1 89 ? 0.872 10.855 0.050 1.00 98.69 89 SER A O 1
ATOM 668 N N . ALA A 1 90 ? 0.912 9.957 -2.006 1.00 98.62 90 ALA A N 1
ATOM 669 C CA . ALA A 1 90 ? -0.482 9.514 -1.983 1.00 98.62 90 ALA A CA 1
ATOM 670 C C . ALA A 1 90 ? -0.742 8.466 -0.887 1.00 98.62 90 ALA A C 1
ATOM 672 O O . ALA A 1 90 ? -1.776 8.519 -0.210 1.00 98.62 90 ALA A O 1
ATOM 673 N N . LEU A 1 91 ? 0.203 7.547 -0.661 1.00 98.50 91 LEU A N 1
ATOM 674 C CA . LEU A 1 91 ? 0.103 6.548 0.405 1.00 98.50 91 LEU A CA 1
ATOM 675 C C . LEU A 1 91 ? 0.302 7.143 1.798 1.00 98.50 91 LEU A C 1
ATOM 677 O O . LEU A 1 91 ? -0.435 6.785 2.717 1.00 98.50 91 LEU A O 1
ATOM 681 N N . LEU A 1 92 ? 1.213 8.100 1.967 1.00 98.69 92 LEU A N 1
ATOM 682 C CA . LEU A 1 92 ? 1.349 8.841 3.223 1.00 98.69 92 LEU A CA 1
ATOM 683 C C . LEU A 1 92 ? 0.085 9.653 3.528 1.00 98.69 92 LEU A C 1
ATOM 685 O O . LEU A 1 92 ? -0.407 9.631 4.659 1.00 98.69 92 LEU A O 1
ATOM 689 N N . TRP A 1 93 ? -0.510 10.298 2.518 1.00 98.50 93 TRP A N 1
ATOM 690 C CA . TRP A 1 93 ? -1.804 10.966 2.662 1.00 98.50 93 TRP A CA 1
ATOM 691 C C . TRP A 1 93 ? -2.902 9.981 3.089 1.00 98.50 93 TRP A C 1
ATOM 693 O O . TRP A 1 93 ? -3.695 10.283 3.993 1.00 98.50 93 TRP A O 1
ATOM 703 N N . HIS A 1 94 ? -2.923 8.786 2.494 1.00 98.19 94 HIS A N 1
ATOM 704 C CA . HIS A 1 94 ? -3.836 7.711 2.873 1.00 98.19 94 HIS A CA 1
ATOM 705 C C . HIS A 1 94 ? -3.656 7.284 4.335 1.00 98.19 94 HIS A C 1
ATOM 707 O O . HIS A 1 94 ? -4.618 7.334 5.107 1.00 98.19 94 HIS A O 1
ATOM 713 N N . GLY A 1 95 ? -2.429 6.954 4.744 1.00 97.69 95 GLY A N 1
ATOM 714 C CA . GLY A 1 95 ? -2.097 6.577 6.119 1.00 97.69 95 GLY A CA 1
ATOM 715 C C . GLY A 1 95 ? -2.462 7.671 7.125 1.00 97.69 95 GLY A C 1
ATOM 716 O O . GLY A 1 95 ? -3.092 7.396 8.147 1.00 97.69 95 GLY A O 1
ATOM 717 N N . ALA A 1 96 ? -2.185 8.936 6.800 1.00 97.56 96 ALA A N 1
ATOM 718 C CA . ALA A 1 96 ? -2.581 10.075 7.623 1.00 97.56 96 ALA A CA 1
ATOM 719 C C . ALA A 1 96 ? -4.111 10.204 7.743 1.00 97.56 96 ALA A C 1
ATOM 721 O O . ALA A 1 96 ? -4.622 10.577 8.802 1.00 97.56 96 ALA A O 1
ATOM 722 N N . SER A 1 97 ? -4.865 9.881 6.687 1.00 96.00 97 SER A N 1
ATOM 723 C CA . SER A 1 97 ? -6.333 9.880 6.732 1.00 96.00 97 SER A CA 1
ATOM 724 C C . SER A 1 97 ? -6.892 8.807 7.670 1.00 96.00 97 SER A C 1
ATOM 726 O O . SER A 1 97 ? -7.805 9.101 8.443 1.00 96.00 97 SER A O 1
ATOM 728 N N . ILE A 1 98 ? -6.293 7.612 7.678 1.00 95.38 98 ILE A N 1
ATOM 729 C CA . ILE A 1 98 ? -6.628 6.526 8.609 1.00 95.38 98 ILE A CA 1
ATOM 730 C C . ILE A 1 98 ? -6.274 6.936 10.041 1.00 95.38 98 ILE A C 1
ATOM 732 O O . ILE A 1 98 ? -7.117 6.852 10.933 1.00 95.38 98 ILE A O 1
ATOM 736 N N . ALA A 1 99 ? -5.069 7.468 10.263 1.00 94.31 99 ALA A N 1
ATOM 737 C CA . ALA A 1 99 ? -4.631 7.920 11.582 1.00 94.31 99 ALA A CA 1
ATOM 738 C C . ALA A 1 99 ? -5.560 8.998 12.170 1.00 94.31 99 ALA A C 1
ATOM 740 O O . ALA A 1 99 ? -5.897 8.949 13.354 1.00 94.31 99 ALA A O 1
ATOM 741 N N . ARG A 1 100 ? -6.032 9.950 11.350 1.00 92.81 100 ARG A N 1
ATOM 742 C CA . ARG A 1 100 ? -7.009 10.965 11.786 1.00 92.81 100 ARG A CA 1
ATOM 743 C C . ARG A 1 100 ? -8.344 10.354 12.209 1.00 92.81 100 ARG A C 1
ATOM 745 O O . ARG A 1 100 ? -8.926 10.834 13.177 1.00 92.81 100 ARG A O 1
ATOM 752 N N . LYS A 1 101 ? -8.822 9.313 11.524 1.00 90.25 101 LYS A N 1
ATOM 753 C CA . LYS A 1 101 ? -10.052 8.607 11.916 1.00 90.25 101 LYS A CA 1
ATOM 754 C C . LYS A 1 101 ? -9.879 7.842 13.214 1.00 90.25 101 LYS A C 1
ATOM 756 O O . LYS A 1 101 ? -10.741 7.939 14.074 1.00 90.25 101 LYS A O 1
ATOM 761 N N . LEU A 1 102 ? -8.749 7.163 13.392 1.00 89.75 102 LEU A N 1
ATOM 762 C CA . LEU A 1 102 ? -8.460 6.445 14.635 1.00 89.75 102 LEU A CA 1
ATOM 763 C C . LEU A 1 102 ? -8.442 7.372 15.853 1.00 89.75 102 LEU A C 1
ATOM 765 O O . LEU A 1 102 ? -8.915 6.986 16.913 1.00 89.75 102 LEU A O 1
ATOM 769 N N . ARG A 1 103 ? -7.952 8.607 15.688 1.00 86.88 103 ARG A N 1
ATOM 770 C CA . ARG A 1 103 ? -7.939 9.621 16.756 1.00 86.88 103 ARG A CA 1
ATOM 771 C C . ARG A 1 103 ? -9.308 10.244 17.052 1.00 86.88 103 ARG A C 1
ATOM 773 O O . ARG A 1 103 ? -9.474 10.797 18.129 1.00 86.88 103 ARG A O 1
ATOM 780 N N . ARG A 1 104 ? -10.243 10.239 16.095 1.00 84.00 104 ARG A N 1
ATOM 781 C CA . ARG A 1 104 ? -11.535 10.955 16.191 1.00 84.00 104 ARG A CA 1
ATOM 782 C C . ARG A 1 104 ? -12.752 10.041 16.334 1.00 84.00 104 ARG A C 1
ATOM 784 O O . ARG A 1 104 ? -13.814 10.521 16.708 1.00 84.00 104 ARG A O 1
ATOM 791 N N . GLY A 1 105 ? -12.631 8.772 15.958 1.00 76.25 105 GLY A N 1
ATOM 792 C CA . GLY A 1 105 ? -13.716 7.799 16.024 1.00 76.25 105 GLY A CA 1
ATOM 793 C C . GLY A 1 105 ? -13.889 7.202 17.419 1.00 76.25 105 GLY A C 1
ATOM 794 O O . GLY A 1 105 ? -13.182 7.558 18.358 1.00 76.25 105 GLY A O 1
ATOM 795 N N . LEU A 1 106 ? -14.806 6.240 17.525 1.00 69.31 106 LEU A N 1
ATOM 796 C CA . LEU A 1 106 ? -14.984 5.391 18.705 1.00 69.31 106 LEU A CA 1
ATOM 797 C C . LEU A 1 106 ? -14.293 4.045 18.435 1.00 69.31 106 LEU A C 1
ATOM 799 O O . LEU A 1 106 ? -14.952 3.118 17.954 1.00 69.31 106 LEU A O 1
ATOM 803 N N . PRO A 1 107 ? -12.965 3.932 18.641 1.00 67.81 107 PRO A N 1
ATOM 804 C CA . PRO A 1 107 ? -12.225 2.734 18.282 1.00 67.81 107 PRO A CA 1
ATOM 805 C C . PRO A 1 107 ? -12.748 1.531 19.068 1.00 67.81 107 PRO A C 1
ATOM 807 O O . PRO A 1 107 ? -12.594 1.441 20.285 1.00 67.81 107 PRO A O 1
ATOM 810 N N . GLY A 1 108 ? -13.350 0.576 18.358 1.00 71.31 108 GLY A N 1
ATOM 811 C CA . GLY A 1 108 ? -13.629 -0.734 18.931 1.00 71.31 108 GLY A CA 1
ATOM 812 C C . GLY A 1 108 ? -12.326 -1.484 19.258 1.00 71.31 108 GLY A C 1
ATOM 813 O O . GLY A 1 108 ? -11.249 -1.094 18.803 1.00 71.31 108 GLY A O 1
ATOM 814 N N . PRO A 1 109 ? -12.390 -2.626 19.962 1.00 69.88 109 PRO A N 1
ATOM 815 C CA . PRO A 1 109 ? -11.204 -3.393 20.367 1.00 69.88 109 PRO A CA 1
ATOM 816 C C . PRO A 1 109 ? -10.280 -3.841 19.219 1.00 69.88 109 PRO A C 1
ATOM 818 O O . PRO A 1 109 ? -9.139 -4.225 19.460 1.00 69.88 109 PRO A O 1
ATOM 821 N N . PHE A 1 110 ? -10.769 -3.828 17.976 1.00 77.38 110 PHE A N 1
ATOM 822 C CA . PHE A 1 110 ? -10.005 -4.171 16.776 1.00 77.38 110 PHE A CA 1
ATOM 823 C C . PHE A 1 110 ? -9.431 -2.964 16.042 1.00 77.38 110 PHE A C 1
ATOM 825 O O . PHE A 1 110 ? -8.636 -3.158 15.137 1.00 77.38 110 PHE A O 1
ATOM 832 N N . ALA A 1 111 ? -9.760 -1.729 16.428 1.00 76.88 111 ALA A N 1
ATOM 833 C CA . ALA A 1 111 ? -9.218 -0.533 15.781 1.00 76.88 111 ALA A CA 1
ATOM 834 C C . ALA A 1 111 ? -7.682 -0.487 15.827 1.00 76.88 111 ALA A C 1
ATOM 836 O O . ALA A 1 111 ? -7.052 0.158 14.994 1.00 76.88 111 ALA A O 1
ATOM 837 N N . VAL A 1 112 ? -7.065 -1.231 16.752 1.00 76.69 112 VAL A N 1
ATOM 838 C CA . VAL A 1 112 ? -5.612 -1.345 16.840 1.00 76.69 112 VAL A CA 1
ATOM 839 C C . VAL A 1 112 ? -4.977 -1.959 15.583 1.00 76.69 112 VAL A C 1
ATOM 841 O O . VAL A 1 112 ? -3.843 -1.626 15.252 1.00 76.69 112 VAL A O 1
ATOM 844 N N . THR A 1 113 ? -5.705 -2.797 14.835 1.00 85.25 113 THR A N 1
ATOM 845 C CA . THR A 1 113 ? -5.215 -3.370 13.570 1.00 85.25 113 THR A CA 1
ATOM 846 C C . THR A 1 113 ? -5.172 -2.336 12.450 1.00 85.25 113 THR A C 1
ATOM 848 O O . THR A 1 113 ? -4.392 -2.483 11.516 1.00 85.25 113 THR A O 1
ATOM 851 N N . ALA A 1 114 ? -5.932 -1.242 12.545 1.00 90.31 114 ALA A N 1
ATOM 852 C CA . ALA A 1 114 ? -5.870 -0.173 11.556 1.00 90.31 114 ALA A CA 1
ATOM 853 C C . ALA A 1 114 ? -4.546 0.613 11.629 1.00 90.31 114 ALA A C 1
ATOM 855 O O . ALA A 1 114 ? -4.132 1.200 10.627 1.00 90.31 114 ALA A O 1
ATOM 856 N N . TYR A 1 115 ? -3.819 0.567 12.758 1.00 92.62 115 TYR A N 1
ATOM 857 C CA . TYR A 1 115 ? -2.442 1.076 12.817 1.00 92.62 115 TYR A CA 1
ATOM 858 C C . TYR A 1 115 ? -1.483 0.281 11.924 1.00 92.62 115 TYR A C 1
ATOM 860 O O . TYR A 1 115 ? -0.485 0.843 11.480 1.00 92.62 115 TYR A O 1
ATOM 868 N N . CYS A 1 116 ? -1.797 -0.974 11.580 1.00 95.62 116 CYS A N 1
ATOM 869 C CA . CYS A 1 116 ? -1.036 -1.726 10.584 1.00 95.62 116 CYS A CA 1
ATOM 870 C C . CYS A 1 116 ? -1.093 -1.044 9.206 1.00 95.62 116 CYS A C 1
ATOM 872 O O . CYS A 1 116 ? -0.079 -0.987 8.519 1.00 95.62 116 CYS A O 1
ATOM 874 N N . TYR A 1 117 ? -2.226 -0.446 8.817 1.00 96.75 117 TYR A N 1
ATOM 875 C CA . TYR A 1 117 ? -2.322 0.307 7.557 1.00 96.75 117 TYR A CA 1
ATOM 876 C C . TYR A 1 117 ? -1.518 1.613 7.590 1.00 96.75 117 TYR A C 1
ATOM 878 O O . TYR A 1 117 ? -0.945 2.014 6.579 1.00 96.75 117 TYR A O 1
ATOM 886 N N . VAL A 1 118 ? -1.444 2.266 8.754 1.00 97.44 118 VAL A N 1
ATOM 887 C CA . VAL A 1 118 ? -0.618 3.470 8.944 1.00 97.44 118 VAL A CA 1
ATOM 888 C C . VAL A 1 118 ? 0.868 3.119 8.850 1.00 97.44 118 VAL A C 1
ATOM 890 O O . VAL A 1 118 ? 1.609 3.782 8.128 1.00 97.44 118 VAL A O 1
ATOM 893 N N . ALA A 1 119 ? 1.294 2.049 9.526 1.00 98.06 119 ALA A N 1
ATOM 894 C CA . ALA A 1 119 ? 2.659 1.538 9.437 1.00 98.06 119 ALA A CA 1
ATOM 895 C C . ALA A 1 119 ? 3.015 1.115 8.003 1.00 98.06 119 ALA A C 1
ATOM 897 O O . ALA A 1 119 ? 4.083 1.461 7.509 1.00 98.06 119 ALA A O 1
ATOM 898 N N . ALA A 1 120 ? 2.100 0.439 7.303 1.00 98.38 120 ALA A N 1
ATOM 899 C CA . ALA A 1 120 ? 2.295 0.045 5.912 1.00 98.38 120 ALA A CA 1
ATOM 900 C C . ALA A 1 120 ? 2.540 1.254 4.993 1.00 98.38 120 ALA A C 1
ATOM 902 O O . ALA A 1 120 ? 3.441 1.206 4.160 1.00 98.38 120 ALA A O 1
ATOM 903 N N . ALA A 1 121 ? 1.805 2.360 5.167 1.00 98.56 121 ALA A N 1
ATOM 904 C CA . ALA A 1 121 ? 2.046 3.586 4.403 1.00 98.56 121 ALA A CA 1
ATOM 905 C C . ALA A 1 121 ? 3.466 4.147 4.617 1.00 98.56 121 ALA A C 1
ATOM 907 O O . ALA A 1 121 ? 4.107 4.575 3.658 1.00 98.56 121 ALA A O 1
ATOM 908 N N . ALA A 1 122 ? 3.980 4.098 5.851 1.00 98.62 122 ALA A N 1
ATOM 909 C CA . ALA A 1 122 ? 5.358 4.491 6.144 1.00 98.62 122 ALA A CA 1
ATOM 910 C C . ALA A 1 122 ? 6.373 3.531 5.502 1.00 98.62 122 ALA A C 1
ATOM 912 O O . ALA A 1 122 ? 7.336 3.978 4.884 1.00 98.62 122 ALA A O 1
ATOM 913 N N . PHE A 1 123 ? 6.133 2.220 5.573 1.00 98.69 123 PHE A N 1
ATOM 914 C CA . PHE A 1 123 ? 6.982 1.228 4.913 1.00 98.69 123 PHE A CA 1
ATOM 915 C C . PHE A 1 123 ? 7.012 1.373 3.394 1.00 98.69 123 PHE A C 1
ATOM 917 O O . PHE A 1 123 ? 8.064 1.171 2.798 1.00 98.69 123 PHE A O 1
ATOM 924 N N . PHE A 1 124 ? 5.900 1.754 2.767 1.00 98.62 124 PHE A N 1
ATOM 925 C CA . PHE A 1 124 ? 5.882 2.047 1.338 1.00 98.62 124 PHE A CA 1
ATOM 926 C C . PHE A 1 124 ? 6.774 3.245 1.001 1.00 98.62 124 PHE A C 1
ATOM 928 O O . PHE A 1 124 ? 7.568 3.178 0.068 1.00 98.62 124 PHE A O 1
ATOM 935 N N . ALA A 1 125 ? 6.693 4.326 1.783 1.00 98.62 125 ALA A N 1
ATOM 936 C CA . ALA A 1 125 ? 7.568 5.481 1.597 1.00 98.62 125 ALA A CA 1
ATOM 937 C C . ALA A 1 125 ? 9.049 5.113 1.792 1.00 98.62 125 ALA A C 1
ATOM 939 O O . ALA A 1 125 ? 9.889 5.527 0.996 1.00 98.62 125 ALA A O 1
ATOM 940 N N . LEU A 1 126 ? 9.364 4.277 2.789 1.00 98.31 126 LEU A N 1
ATOM 941 C CA . LEU A 1 126 ? 10.716 3.743 2.981 1.00 98.31 126 LEU A CA 1
ATOM 942 C C . LEU A 1 126 ? 11.157 2.847 1.818 1.00 98.31 126 LEU A C 1
ATOM 944 O O . LEU A 1 126 ? 12.302 2.939 1.392 1.00 98.31 126 LEU A O 1
ATOM 948 N N . ALA A 1 127 ? 10.270 2.012 1.270 1.00 98.19 127 ALA A N 1
ATOM 949 C CA . ALA A 1 127 ? 10.572 1.197 0.096 1.00 98.19 127 ALA A CA 1
ATOM 950 C C . ALA A 1 127 ? 10.906 2.079 -1.116 1.00 98.19 127 ALA A C 1
ATOM 952 O O . ALA A 1 127 ? 11.876 1.812 -1.822 1.00 98.19 127 ALA A O 1
ATOM 953 N N . VAL A 1 128 ? 10.148 3.156 -1.342 1.00 98.12 128 VAL A N 1
ATOM 954 C CA . VAL A 1 128 ? 10.447 4.132 -2.403 1.00 98.12 128 VAL A CA 1
ATOM 955 C C . VAL A 1 128 ? 11.775 4.844 -2.141 1.00 98.12 128 VAL A C 1
ATOM 957 O O . VAL A 1 128 ? 12.580 4.954 -3.059 1.00 98.12 128 VAL A O 1
ATOM 960 N N . ALA A 1 129 ? 12.056 5.264 -0.904 1.00 97.88 129 ALA A N 1
ATOM 961 C CA . ALA A 1 129 ? 13.341 5.868 -0.551 1.00 97.88 129 ALA A CA 1
ATOM 962 C C . ALA A 1 129 ? 14.519 4.902 -0.780 1.00 97.88 129 ALA A C 1
ATOM 964 O O . ALA A 1 129 ? 15.551 5.312 -1.307 1.00 97.88 129 ALA A O 1
ATOM 965 N N . ALA A 1 130 ? 14.353 3.616 -0.462 1.00 96.62 130 ALA A N 1
ATOM 966 C CA . ALA A 1 130 ? 15.363 2.596 -0.726 1.00 96.62 130 ALA A CA 1
ATOM 967 C C . ALA A 1 130 ? 15.656 2.449 -2.230 1.00 96.62 130 ALA A C 1
ATOM 969 O O . ALA A 1 130 ? 16.817 2.399 -2.618 1.00 96.62 130 ALA A O 1
ATOM 970 N N . ALA A 1 131 ? 14.631 2.454 -3.086 1.00 95.31 131 ALA A N 1
ATOM 971 C CA . ALA A 1 131 ? 14.831 2.380 -4.535 1.00 95.31 131 ALA A CA 1
ATOM 972 C C . ALA A 1 131 ? 15.411 3.672 -5.131 1.00 95.31 131 ALA A C 1
ATOM 974 O O . ALA A 1 131 ? 16.329 3.610 -5.936 1.00 95.31 131 ALA A O 1
ATOM 975 N N . VAL A 1 132 ? 14.879 4.837 -4.751 1.00 95.88 132 VAL A N 1
ATOM 976 C CA . VAL A 1 132 ? 15.179 6.116 -5.420 1.00 95.88 132 VAL A CA 1
ATOM 977 C C . VAL A 1 132 ? 16.411 6.805 -4.836 1.00 95.88 132 VAL A C 1
ATOM 979 O O . VAL A 1 132 ? 17.232 7.332 -5.581 1.00 95.88 132 VAL A O 1
ATOM 982 N N . VAL A 1 133 ? 16.550 6.820 -3.510 1.00 96.06 133 VAL A N 1
ATOM 983 C CA . VAL A 1 133 ? 17.632 7.545 -2.823 1.00 96.06 133 VAL A CA 1
ATOM 984 C C . VAL A 1 133 ? 18.821 6.628 -2.576 1.00 96.06 133 VAL A C 1
ATOM 986 O O . VAL A 1 133 ? 19.951 6.999 -2.867 1.00 96.06 133 VAL A O 1
ATOM 989 N N . MET A 1 134 ? 18.570 5.426 -2.050 1.00 94.06 134 MET A N 1
ATOM 990 C CA . MET A 1 134 ? 19.641 4.482 -1.707 1.00 94.06 134 MET A CA 1
ATOM 991 C C . MET A 1 134 ? 20.074 3.606 -2.886 1.00 94.06 134 MET A C 1
ATOM 993 O O . MET A 1 134 ? 21.124 2.978 -2.798 1.00 94.06 134 MET A O 1
ATOM 997 N N . GLN A 1 135 ? 19.274 3.548 -3.959 1.00 93.69 135 GLN A N 1
ATOM 998 C CA . GLN A 1 135 ? 19.497 2.665 -5.110 1.00 93.69 135 GLN A CA 1
ATOM 999 C C . GLN A 1 135 ? 19.676 1.187 -4.696 1.00 93.69 135 GLN A C 1
ATOM 1001 O O . GLN A 1 135 ? 20.430 0.432 -5.305 1.00 93.69 135 GLN A O 1
ATOM 1006 N N . ASP A 1 136 ? 18.957 0.760 -3.649 1.00 93.81 136 ASP A N 1
ATOM 1007 C CA . ASP A 1 136 ? 19.015 -0.587 -3.076 1.00 93.81 136 ASP A CA 1
ATOM 1008 C C . ASP A 1 136 ? 17.703 -1.346 -3.337 1.00 93.81 136 ASP A C 1
ATOM 1010 O O . ASP A 1 136 ? 16.705 -1.224 -2.615 1.00 93.81 136 ASP A O 1
ATOM 1014 N N . ILE A 1 137 ? 17.718 -2.179 -4.382 1.00 92.81 137 ILE A N 1
ATOM 1015 C CA . ILE A 1 137 ? 16.573 -3.007 -4.790 1.00 92.81 137 ILE A CA 1
ATOM 1016 C C . ILE A 1 137 ? 16.265 -4.113 -3.766 1.00 92.81 137 ILE A C 1
ATOM 1018 O O . ILE A 1 137 ? 15.108 -4.528 -3.607 1.00 92.81 137 ILE A O 1
ATOM 1022 N N . ALA A 1 138 ? 17.269 -4.585 -3.028 1.00 93.75 138 ALA A N 1
ATOM 1023 C CA . ALA A 1 138 ? 17.074 -5.608 -2.010 1.00 93.75 138 ALA A CA 1
ATOM 1024 C C . ALA A 1 138 ? 16.348 -5.020 -0.790 1.00 93.75 138 ALA A C 1
ATOM 1026 O O . ALA A 1 138 ? 15.364 -5.596 -0.321 1.00 93.75 138 ALA A O 1
ATOM 1027 N N . ALA A 1 139 ? 16.757 -3.842 -0.315 1.00 95.31 139 ALA A N 1
ATOM 1028 C CA . ALA A 1 139 ? 16.027 -3.114 0.721 1.00 95.31 139 ALA A CA 1
ATOM 1029 C C . ALA A 1 139 ? 14.625 -2.702 0.242 1.00 95.31 139 ALA A C 1
ATOM 1031 O O . ALA A 1 139 ? 13.651 -2.927 0.965 1.00 95.31 139 ALA A O 1
ATOM 1032 N N . HIS A 1 140 ? 14.498 -2.188 -0.988 1.00 95.56 140 HIS A N 1
ATOM 1033 C CA . HIS A 1 140 ? 13.210 -1.835 -1.595 1.00 95.56 140 HIS A CA 1
ATOM 103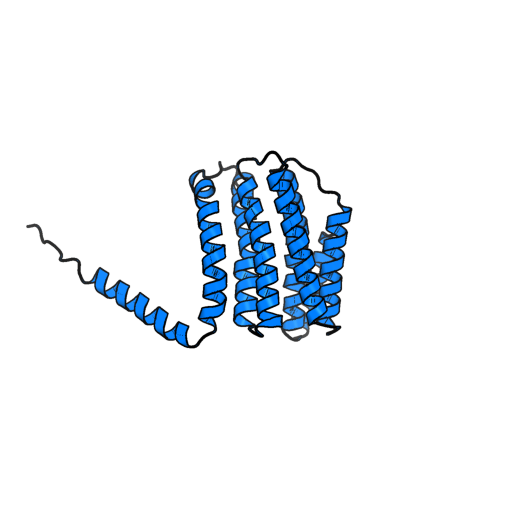4 C C . HIS A 1 140 ? 12.221 -3.006 -1.564 1.00 95.56 140 HIS A C 1
ATOM 1036 O O . HIS A 1 140 ? 11.118 -2.873 -1.034 1.00 95.56 140 HIS A O 1
ATOM 1042 N N . SER A 1 141 ? 12.622 -4.172 -2.077 1.00 95.12 141 SER A N 1
ATOM 1043 C CA . SER A 1 141 ? 11.751 -5.351 -2.145 1.00 95.12 141 SER A CA 1
ATOM 1044 C C . SER A 1 141 ? 11.371 -5.882 -0.759 1.00 95.12 141 SER A C 1
ATOM 1046 O O . SER A 1 141 ? 10.203 -6.198 -0.527 1.00 95.12 141 SER A O 1
ATOM 1048 N N . ARG A 1 142 ? 12.305 -5.911 0.203 1.00 95.75 142 ARG A N 1
ATOM 1049 C CA . ARG A 1 142 ? 12.016 -6.311 1.594 1.00 95.75 142 ARG A CA 1
ATOM 1050 C C . ARG A 1 142 ? 11.005 -5.374 2.250 1.00 95.75 142 ARG A C 1
ATOM 1052 O O . ARG A 1 142 ? 10.053 -5.844 2.870 1.00 95.75 142 ARG A O 1
ATOM 1059 N N . LEU A 1 143 ? 11.188 -4.064 2.099 1.00 97.88 143 LEU A N 1
ATOM 1060 C CA . LEU A 1 143 ? 10.290 -3.051 2.657 1.00 97.88 143 LEU A CA 1
ATOM 1061 C C . LEU A 1 143 ? 8.917 -3.071 1.971 1.00 97.88 143 LEU A C 1
ATOM 1063 O O . LEU A 1 143 ? 7.897 -2.962 2.651 1.00 97.88 143 LEU A O 1
ATOM 1067 N N . ALA A 1 144 ? 8.864 -3.283 0.656 1.00 97.56 144 ALA A N 1
ATOM 1068 C CA . ALA A 1 144 ? 7.613 -3.394 -0.090 1.00 97.56 144 ALA A CA 1
ATOM 1069 C C . ALA A 1 144 ? 6.815 -4.655 0.293 1.00 97.56 144 ALA A C 1
ATOM 1071 O O . ALA A 1 144 ? 5.605 -4.590 0.513 1.00 97.56 144 ALA A O 1
ATOM 1072 N N . VAL A 1 145 ? 7.482 -5.805 0.420 1.00 96.62 145 VAL A N 1
ATOM 1073 C CA . VAL A 1 145 ? 6.816 -7.084 0.712 1.00 96.62 145 VAL A CA 1
ATOM 1074 C C . VAL A 1 145 ? 6.517 -7.230 2.203 1.00 96.62 145 VAL A C 1
ATOM 1076 O O . VAL A 1 145 ? 5.358 -7.372 2.587 1.00 96.62 145 VAL A O 1
ATOM 1079 N N . TRP A 1 146 ? 7.538 -7.168 3.060 1.00 97.38 146 TRP A N 1
ATOM 1080 C CA . TRP A 1 146 ? 7.396 -7.430 4.498 1.00 97.38 146 TRP A CA 1
ATOM 1081 C C . TRP A 1 146 ? 6.923 -6.213 5.289 1.00 97.38 146 TRP A C 1
ATOM 1083 O O . TRP A 1 146 ? 6.339 -6.358 6.365 1.00 97.38 146 TRP A O 1
ATOM 1093 N N . GLY A 1 147 ? 7.168 -5.011 4.772 1.00 97.56 147 GLY A N 1
ATOM 1094 C CA . GLY A 1 147 ? 6.764 -3.767 5.412 1.00 97.56 147 GLY A CA 1
ATOM 1095 C C . GLY A 1 147 ? 5.384 -3.330 4.949 1.00 97.56 147 GLY A C 1
ATOM 1096 O O . GLY A 1 147 ? 4.465 -3.226 5.756 1.00 97.56 147 GLY A O 1
ATOM 1097 N N . PHE A 1 148 ? 5.215 -3.102 3.651 1.00 98.44 148 PHE A N 1
ATOM 1098 C CA . PHE A 1 148 ? 3.952 -2.625 3.102 1.00 98.44 148 PHE A CA 1
ATOM 1099 C C . PHE A 1 148 ? 2.912 -3.750 2.989 1.00 98.44 148 PHE A C 1
ATOM 1101 O O . PHE A 1 148 ? 1.943 -3.751 3.750 1.00 98.44 148 PHE A O 1
ATOM 1108 N N . ALA A 1 149 ? 3.105 -4.735 2.107 1.00 97.31 149 ALA A N 1
ATOM 1109 C CA . ALA A 1 149 ? 2.072 -5.736 1.824 1.00 97.31 149 ALA A CA 1
ATOM 1110 C C . ALA A 1 149 ? 1.731 -6.602 3.052 1.00 97.31 149 ALA A C 1
ATOM 1112 O O . ALA A 1 149 ? 0.575 -6.642 3.483 1.00 97.31 149 ALA A O 1
ATOM 1113 N N . TRP A 1 150 ? 2.730 -7.238 3.668 1.00 96.69 150 TRP A N 1
ATOM 1114 C CA . TRP A 1 150 ? 2.532 -8.145 4.801 1.00 96.69 150 TRP A CA 1
ATOM 1115 C C . TRP A 1 150 ? 1.841 -7.474 5.987 1.00 96.69 150 TRP A C 1
ATOM 1117 O O . TRP A 1 150 ? 0.897 -8.034 6.538 1.00 96.69 150 TRP A O 1
ATOM 1127 N N . THR A 1 151 ? 2.246 -6.256 6.355 1.00 96.12 151 THR A N 1
ATOM 1128 C CA . THR A 1 151 ? 1.649 -5.548 7.497 1.00 96.12 151 THR A CA 1
ATOM 1129 C C . THR A 1 151 ? 0.158 -5.287 7.270 1.00 96.12 151 THR A C 1
ATOM 1131 O O . THR A 1 151 ? -0.638 -5.446 8.198 1.00 96.12 151 THR A O 1
ATOM 1134 N N . THR A 1 152 ? -0.259 -4.969 6.037 1.00 96.12 152 THR A N 1
ATOM 1135 C CA . THR A 1 152 ? -1.693 -4.824 5.722 1.00 96.12 152 THR A CA 1
ATOM 1136 C C . THR A 1 152 ? -2.453 -6.146 5.793 1.00 96.12 152 THR A C 1
ATOM 1138 O O . THR A 1 152 ? -3.536 -6.193 6.382 1.00 96.12 152 THR A O 1
ATOM 1141 N N . ILE A 1 153 ? -1.882 -7.228 5.255 1.00 94.69 153 ILE A N 1
ATOM 1142 C CA . ILE A 1 153 ? -2.496 -8.561 5.265 1.00 94.69 153 ILE A CA 1
ATOM 1143 C C . ILE A 1 153 ? -2.630 -9.062 6.703 1.00 94.69 153 ILE A C 1
ATOM 1145 O O . ILE A 1 153 ? -3.719 -9.456 7.111 1.00 94.69 153 ILE A O 1
ATOM 1149 N N . ALA A 1 154 ? -1.564 -8.980 7.501 1.00 91.75 154 ALA A N 1
ATOM 1150 C CA . ALA A 1 154 ? -1.555 -9.407 8.895 1.00 91.75 154 ALA A CA 1
ATOM 1151 C C . ALA A 1 154 ? -2.597 -8.647 9.731 1.00 91.75 154 ALA A C 1
ATOM 1153 O O . ALA A 1 154 ? -3.371 -9.270 10.461 1.00 91.75 154 ALA A O 1
ATOM 1154 N N . GLY A 1 155 ? -2.674 -7.318 9.581 1.00 90.12 155 GLY A N 1
ATOM 1155 C CA . GLY A 1 155 ? -3.700 -6.504 10.237 1.00 90.12 155 GLY A CA 1
ATOM 1156 C C . GLY A 1 155 ? -5.118 -6.929 9.846 1.00 90.12 155 GLY A C 1
ATOM 1157 O O . GLY A 1 155 ? -5.969 -7.115 10.715 1.00 90.12 155 GLY A O 1
ATOM 1158 N N . THR A 1 156 ? -5.348 -7.164 8.551 1.00 91.25 156 THR A N 1
ATOM 1159 C CA . THR A 1 156 ? -6.649 -7.590 8.010 1.00 91.25 156 THR A CA 1
ATOM 1160 C C . THR A 1 156 ? -7.053 -8.973 8.519 1.00 91.25 156 THR A C 1
ATOM 1162 O O . THR A 1 156 ? -8.158 -9.143 9.030 1.00 91.25 156 THR A O 1
ATOM 1165 N N . VAL A 1 157 ? -6.158 -9.963 8.432 1.00 90.12 157 VAL A N 1
ATOM 1166 C CA . VAL A 1 157 ? -6.410 -11.342 8.877 1.00 90.12 157 VAL A CA 1
ATOM 1167 C C . VAL A 1 157 ? -6.712 -11.377 10.372 1.00 90.12 157 VAL A C 1
ATOM 1169 O O . VAL A 1 157 ? -7.687 -12.005 10.776 1.00 90.12 157 VAL A O 1
ATOM 1172 N N . LEU A 1 158 ? -5.947 -10.658 11.199 1.00 86.75 158 LEU A N 1
ATOM 1173 C CA . LEU A 1 158 ? -6.196 -10.603 12.644 1.00 86.75 158 LEU A CA 1
ATOM 1174 C C . LEU A 1 158 ? -7.566 -10.005 12.992 1.00 86.75 158 LEU A C 1
ATOM 1176 O O . LEU A 1 158 ? -8.154 -10.387 14.006 1.00 86.75 158 LEU A O 1
ATOM 1180 N N . THR A 1 159 ? -8.082 -9.088 12.171 1.00 85.94 159 THR A N 1
ATOM 1181 C CA . THR A 1 159 ? -9.430 -8.529 12.340 1.00 85.94 159 THR A CA 1
ATOM 1182 C C . THR A 1 159 ? -10.522 -9.450 11.816 1.00 85.94 159 THR A C 1
ATOM 1184 O O . THR A 1 159 ? -11.528 -9.624 12.497 1.00 85.94 159 THR A O 1
ATOM 1187 N N . LEU A 1 160 ? -10.356 -10.012 10.617 1.00 87.38 160 LEU A N 1
ATOM 1188 C CA . LEU A 1 160 ? -11.435 -10.700 9.901 1.00 87.38 160 LEU A CA 1
ATOM 1189 C C . LEU A 1 160 ? -11.539 -12.187 10.211 1.00 87.38 160 LEU A C 1
ATOM 1191 O O . LEU A 1 160 ? -12.635 -12.737 10.144 1.00 87.38 160 LEU A O 1
ATOM 1195 N N . LEU A 1 161 ? -10.435 -12.850 10.554 1.00 89.31 161 LEU A N 1
ATOM 1196 C CA . LEU A 1 161 ? -10.427 -14.292 10.796 1.00 89.31 161 LEU A CA 1
ATOM 1197 C C . LEU A 1 161 ? -11.467 -14.735 11.846 1.00 89.31 161 LEU A C 1
ATOM 1199 O O . LEU A 1 161 ? -12.161 -15.719 11.586 1.00 89.31 161 LEU A O 1
ATOM 1203 N N . PRO A 1 162 ? -11.653 -14.035 12.987 1.00 86.31 162 PRO A N 1
ATOM 1204 C CA . PRO A 1 162 ? -12.708 -14.370 13.946 1.00 86.31 162 PRO A CA 1
ATOM 1205 C C . PRO A 1 162 ? -14.112 -14.321 13.325 1.00 86.31 162 PRO A C 1
ATOM 1207 O O . PRO A 1 162 ? -14.920 -15.216 13.551 1.00 86.31 162 PRO A O 1
ATOM 1210 N N . THR A 1 163 ? -14.382 -13.318 12.487 1.00 88.06 163 THR A N 1
ATOM 1211 C CA . THR A 1 163 ? -15.671 -13.149 11.806 1.00 88.06 163 THR A CA 1
ATOM 1212 C C . THR A 1 163 ? -15.910 -14.239 10.764 1.00 88.06 163 THR A C 1
ATOM 1214 O O . THR A 1 163 ? -16.994 -14.808 10.725 1.00 88.06 163 THR A O 1
ATOM 1217 N N . LEU A 1 164 ? -14.897 -14.575 9.959 1.00 90.56 164 LEU A N 1
ATOM 1218 C CA . LEU A 1 164 ? -15.002 -15.600 8.913 1.00 90.56 164 LEU A CA 1
ATOM 1219 C C . LEU A 1 164 ? -15.118 -17.021 9.478 1.00 90.56 164 LEU A C 1
ATOM 1221 O O . LEU A 1 164 ? -15.750 -17.876 8.872 1.00 90.56 164 LEU A O 1
ATOM 1225 N N . THR A 1 165 ? -14.506 -17.282 10.635 1.00 92.19 165 THR A N 1
ATOM 1226 C CA . THR A 1 165 ? -14.509 -18.614 11.269 1.00 92.19 165 THR A CA 1
ATOM 1227 C C . THR A 1 165 ? -15.596 -18.786 12.331 1.00 92.19 165 THR A C 1
ATOM 1229 O O . THR A 1 165 ? -15.690 -19.857 12.928 1.00 92.19 165 THR A O 1
ATOM 1232 N N . GLY A 1 166 ? -16.369 -17.737 12.631 1.00 88.44 166 GLY A N 1
ATOM 1233 C CA . GLY A 1 166 ? -17.344 -17.723 13.729 1.00 88.44 166 GLY A CA 1
ATOM 1234 C C . GLY A 1 166 ? -16.723 -17.851 15.129 1.00 88.44 166 GLY A C 1
ATOM 1235 O O . GLY A 1 166 ? -17.442 -18.002 16.117 1.00 88.44 166 GLY A O 1
ATOM 1236 N N . LYS A 1 167 ? -15.388 -17.808 15.245 1.00 89.00 167 LYS A N 1
ATOM 1237 C CA . LYS A 1 167 ? -14.671 -17.947 16.518 1.00 89.00 167 LYS A CA 1
ATOM 1238 C C . LYS A 1 167 ? -14.542 -16.601 17.221 1.00 89.00 167 LYS A C 1
ATOM 1240 O O . LYS A 1 167 ? -14.438 -15.546 16.603 1.00 89.00 167 LYS A O 1
ATOM 1245 N N . ARG A 1 168 ? -14.464 -16.631 18.554 1.00 84.81 168 ARG A N 1
ATOM 1246 C CA . ARG A 1 168 ? -14.163 -15.429 19.345 1.00 84.81 168 ARG A CA 1
ATOM 1247 C C . 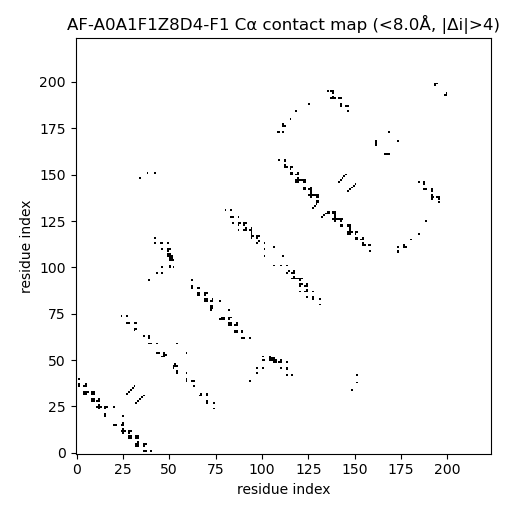ARG A 1 168 ? -12.727 -14.977 19.091 1.00 84.81 168 ARG A C 1
ATOM 1249 O O . ARG A 1 168 ? -11.806 -15.788 19.032 1.00 84.81 168 ARG A O 1
ATOM 1256 N N . ALA A 1 169 ? -12.522 -13.668 18.997 1.00 83.50 169 ALA A N 1
ATOM 1257 C CA . ALA A 1 169 ? -11.185 -13.124 18.821 1.00 83.50 169 ALA A CA 1
ATOM 1258 C C . ALA A 1 169 ? -10.309 -13.338 20.055 1.00 83.50 169 ALA A C 1
ATOM 1260 O O . ALA A 1 169 ? -10.694 -13.021 21.182 1.00 83.50 169 ALA A O 1
ATOM 1261 N N . SER A 1 170 ? -9.084 -13.807 19.822 1.00 85.44 170 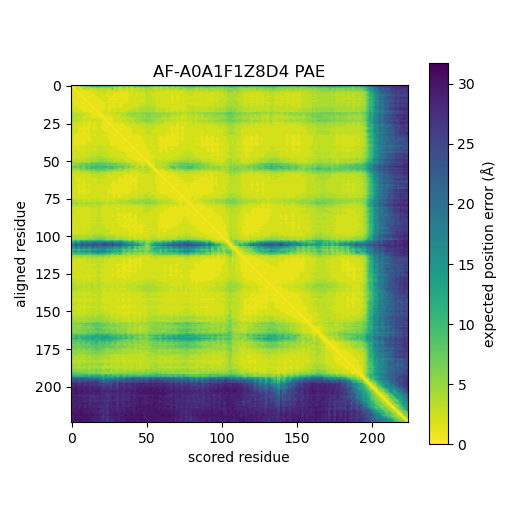SER A N 1
ATOM 1262 C CA . SER A 1 170 ? -8.100 -14.003 20.880 1.00 85.44 170 SER A CA 1
ATOM 1263 C C . SER A 1 170 ? -7.745 -12.674 21.555 1.00 85.44 170 SER A C 1
ATOM 1265 O O . SER A 1 170 ? -7.122 -11.799 20.954 1.00 85.44 170 SER A O 1
ATOM 1267 N N . THR A 1 171 ? -8.002 -12.561 22.857 1.00 85.06 171 THR A N 1
ATOM 1268 C CA . THR A 1 171 ? -7.528 -11.432 23.679 1.00 85.06 171 THR A CA 1
ATOM 1269 C C . THR A 1 171 ? -6.000 -11.356 23.720 1.00 85.06 171 THR A C 1
ATOM 1271 O O . THR A 1 171 ? -5.443 -10.271 23.589 1.00 85.06 171 THR A O 1
ATOM 1274 N N . THR A 1 172 ? -5.306 -12.499 23.775 1.00 87.50 172 THR A N 1
ATOM 1275 C CA . THR A 1 172 ? -3.833 -12.551 23.748 1.00 87.50 172 THR A CA 1
ATOM 1276 C C . THR A 1 172 ? -3.247 -11.926 22.481 1.00 87.50 172 THR A C 1
ATOM 1278 O O . THR A 1 172 ? -2.401 -11.040 22.580 1.00 87.50 172 THR A O 1
ATOM 1281 N N . ALA A 1 173 ? -3.718 -12.334 21.296 1.00 83.81 173 ALA A N 1
ATOM 1282 C CA . ALA A 1 173 ? -3.307 -11.744 20.023 1.00 83.81 173 ALA A CA 1
ATOM 1283 C C . ALA A 1 173 ? -3.551 -10.224 19.982 1.00 83.81 173 ALA A C 1
ATOM 1285 O O . ALA A 1 173 ? -2.638 -9.474 19.641 1.00 83.81 173 ALA A O 1
ATOM 1286 N N . ARG A 1 174 ? -4.730 -9.757 20.422 1.00 83.31 174 ARG A N 1
ATOM 1287 C CA . ARG A 1 174 ? -5.057 -8.319 20.485 1.00 83.31 174 ARG A CA 1
ATOM 1288 C C . ARG A 1 174 ? -4.100 -7.535 21.386 1.00 83.31 174 ARG A C 1
ATOM 1290 O O . ARG A 1 174 ? -3.625 -6.479 20.990 1.00 83.31 174 ARG A O 1
ATOM 1297 N N . ASN A 1 175 ? -3.759 -8.075 22.555 1.00 86.19 175 ASN A N 1
ATOM 1298 C CA . ASN A 1 175 ? -2.872 -7.407 23.513 1.00 86.19 175 ASN A CA 1
ATOM 1299 C C . ASN A 1 175 ? -1.394 -7.424 23.086 1.00 86.19 175 ASN A C 1
ATOM 1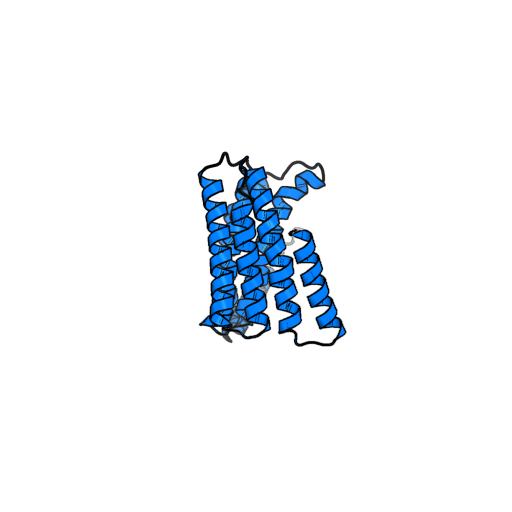301 O O . ASN A 1 175 ? -0.613 -6.567 23.509 1.00 86.19 175 ASN A O 1
ATOM 1305 N N . ARG A 1 176 ? -0.980 -8.410 22.281 1.00 90.12 176 ARG A N 1
ATOM 1306 C CA . ARG A 1 176 ? 0.398 -8.521 21.775 1.00 90.12 176 ARG A CA 1
ATOM 1307 C C . ARG A 1 176 ? 0.629 -7.727 20.494 1.00 90.12 176 ARG A C 1
ATOM 1309 O O . ARG A 1 176 ? 1.753 -7.281 20.280 1.00 90.12 176 ARG A O 1
ATOM 1316 N N . LEU A 1 177 ? -0.410 -7.511 19.686 1.00 89.38 177 LEU A N 1
ATOM 1317 C CA . LEU A 1 177 ? -0.295 -6.855 18.385 1.00 89.38 177 LEU A CA 1
ATOM 1318 C C . LEU A 1 177 ? 0.402 -5.483 18.427 1.00 89.38 177 LEU A C 1
ATOM 1320 O O . LEU A 1 177 ? 1.303 -5.292 17.619 1.00 89.38 177 LEU A O 1
ATOM 1324 N N . PRO A 1 178 ? 0.099 -4.550 19.353 1.00 90.00 178 PRO A N 1
ATOM 1325 C CA . PRO A 1 178 ? 0.770 -3.248 19.366 1.00 90.00 178 PRO A CA 1
ATOM 1326 C C . PRO A 1 178 ? 2.281 -3.378 19.563 1.00 90.00 178 PRO A C 1
ATOM 1328 O O . PRO A 1 178 ? 3.058 -2.744 18.859 1.00 90.00 178 PRO A O 1
ATOM 1331 N N . ARG A 1 179 ? 2.703 -4.256 20.483 1.00 92.38 179 ARG A N 1
ATOM 1332 C CA . ARG A 1 179 ? 4.124 -4.511 20.758 1.00 92.38 179 ARG A CA 1
ATOM 1333 C C . ARG A 1 179 ? 4.806 -5.181 19.570 1.00 92.38 179 ARG A C 1
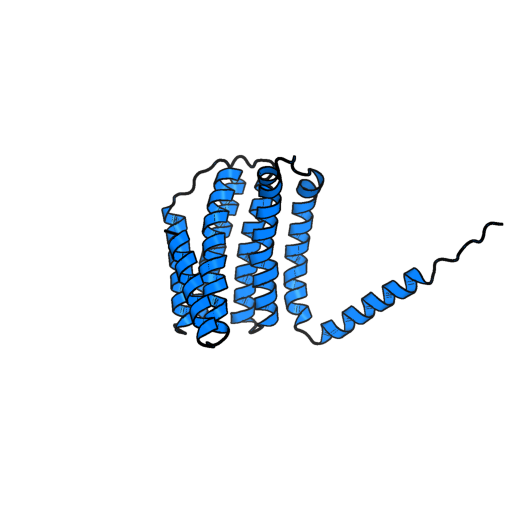ATOM 1335 O O . ARG A 1 179 ? 5.900 -4.777 19.199 1.00 92.38 179 ARG A O 1
ATOM 1342 N N . ALA A 1 180 ? 4.146 -6.168 18.962 1.00 92.44 180 ALA A N 1
ATOM 1343 C CA . ALA A 1 180 ? 4.651 -6.844 17.771 1.00 92.44 180 ALA A CA 1
ATOM 1344 C C . ALA A 1 180 ? 4.789 -5.876 16.586 1.00 92.44 180 ALA A C 1
ATOM 1346 O O . ALA A 1 180 ? 5.798 -5.906 15.893 1.00 92.44 180 ALA A O 1
ATOM 1347 N N . LEU A 1 181 ? 3.817 -4.979 16.393 1.00 93.75 181 LEU A N 1
ATOM 1348 C CA . LEU A 1 181 ? 3.856 -3.963 15.347 1.00 93.75 181 LEU A CA 1
ATOM 1349 C C . LEU A 1 181 ? 4.993 -2.963 15.581 1.00 93.75 181 LEU A C 1
ATOM 1351 O O . LEU A 1 181 ? 5.736 -2.684 14.650 1.00 93.75 181 LEU A O 1
ATOM 1355 N N . VAL A 1 182 ? 5.172 -2.465 16.809 1.00 94.94 182 VAL A N 1
ATOM 1356 C CA . VAL A 1 182 ? 6.299 -1.575 17.145 1.00 94.94 182 VAL A CA 1
ATOM 1357 C C . VAL A 1 182 ? 7.634 -2.275 16.898 1.00 94.94 182 VAL A C 1
ATOM 1359 O O . VAL A 1 182 ? 8.502 -1.706 16.242 1.00 94.94 182 VAL A O 1
ATOM 1362 N N . ALA A 1 183 ? 7.785 -3.521 17.356 1.00 95.44 183 ALA A N 1
ATOM 1363 C CA . ALA A 1 183 ? 8.990 -4.305 17.103 1.00 95.44 183 ALA A CA 1
ATOM 1364 C C . ALA A 1 183 ? 9.247 -4.477 15.597 1.00 95.44 183 ALA 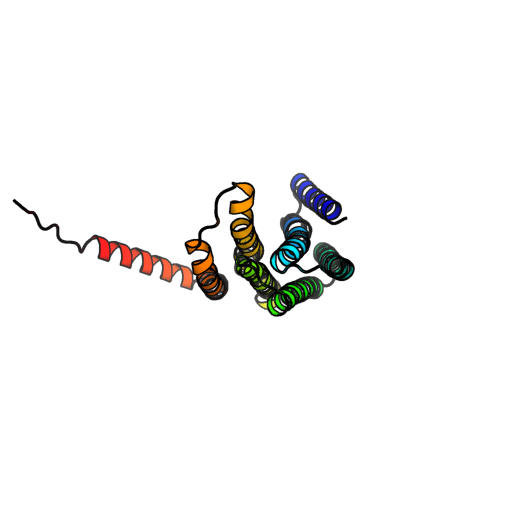A C 1
ATOM 1366 O O . ALA A 1 183 ? 10.371 -4.270 15.151 1.00 95.44 183 ALA A O 1
ATOM 1367 N N . HIS A 1 184 ? 8.212 -4.772 14.802 1.00 96.12 184 HIS A N 1
ATOM 1368 C CA . HIS A 1 184 ? 8.308 -4.896 13.342 1.00 96.12 184 HIS A CA 1
ATOM 1369 C C . HIS A 1 184 ? 8.712 -3.577 12.670 1.00 96.12 184 HIS A C 1
ATOM 1371 O O . HIS A 1 184 ? 9.610 -3.563 11.831 1.00 96.12 184 HIS A O 1
ATOM 1377 N N . CYS A 1 185 ? 8.110 -2.458 13.083 1.00 95.81 185 CYS A N 1
ATOM 1378 C CA . CYS A 1 185 ? 8.427 -1.116 12.587 1.00 95.81 185 CYS A CA 1
ATOM 1379 C C . CYS A 1 185 ? 9.877 -0.693 12.858 1.00 95.81 185 CYS A C 1
ATOM 1381 O O . CYS A 1 185 ? 10.432 0.065 12.069 1.00 95.81 185 CYS A O 1
ATOM 1383 N N . LEU A 1 186 ? 10.490 -1.168 13.945 1.00 94.56 186 LEU A N 1
ATOM 1384 C CA . LEU A 1 186 ? 11.883 -0.856 14.287 1.00 94.56 186 LEU A CA 1
ATOM 1385 C C . LEU A 1 186 ? 12.875 -1.850 13.662 1.00 94.56 186 LEU A C 1
ATOM 1387 O O . LEU A 1 186 ? 13.915 -1.457 13.131 1.00 94.56 186 LEU A O 1
ATOM 1391 N N . ALA A 1 187 ? 12.555 -3.144 13.710 1.00 94.12 187 ALA A N 1
ATOM 1392 C CA . ALA A 1 187 ? 13.450 -4.206 13.264 1.00 94.12 187 ALA A CA 1
ATOM 1393 C C . ALA A 1 187 ? 13.524 -4.324 11.737 1.00 94.12 187 ALA A C 1
ATOM 1395 O O . ALA A 1 187 ? 14.585 -4.621 11.197 1.00 94.12 187 ALA A O 1
ATOM 1396 N N . LEU A 1 188 ? 12.420 -4.097 11.017 1.00 95.56 188 LEU A N 1
ATOM 1397 C CA . LEU A 1 188 ? 12.415 -4.327 9.575 1.00 95.56 188 LEU A CA 1
ATOM 1398 C C . LEU A 1 188 ? 13.252 -3.300 8.791 1.00 95.56 188 LEU A C 1
ATOM 1400 O O . LEU A 1 188 ? 14.026 -3.742 7.946 1.00 95.56 188 LEU A O 1
ATOM 1404 N N . PRO A 1 189 ? 13.175 -1.974 9.036 1.00 92.75 189 PRO A N 1
ATOM 1405 C CA . PRO A 1 189 ? 14.020 -1.018 8.318 1.00 92.75 189 PRO A CA 1
ATOM 1406 C C . PRO A 1 189 ? 15.507 -1.243 8.590 1.00 92.75 189 PRO A C 1
ATOM 1408 O O . PRO A 1 189 ? 16.314 -1.210 7.666 1.00 92.75 189 PRO A O 1
ATOM 1411 N N . THR A 1 190 ? 15.863 -1.544 9.842 1.00 89.75 190 THR A N 1
ATOM 1412 C CA . THR A 1 190 ? 17.250 -1.835 10.226 1.00 89.75 190 THR A CA 1
ATOM 1413 C C . THR A 1 190 ? 17.757 -3.106 9.545 1.00 89.75 190 THR A C 1
ATOM 1415 O O . THR A 1 190 ? 18.808 -3.080 8.909 1.00 89.75 190 THR A O 1
ATOM 1418 N N . ALA A 1 191 ? 16.986 -4.196 9.572 1.00 89.44 191 ALA A N 1
ATOM 1419 C CA . ALA A 1 191 ? 17.336 -5.430 8.872 1.00 89.44 191 ALA A CA 1
ATOM 1420 C C . ALA A 1 191 ? 17.391 -5.255 7.345 1.00 89.44 191 ALA A C 1
ATOM 1422 O O . ALA A 1 191 ? 18.276 -5.814 6.700 1.00 89.44 191 ALA A O 1
ATOM 1423 N N . ALA A 1 192 ? 16.476 -4.477 6.758 1.00 88.19 192 ALA A N 1
ATOM 1424 C CA . ALA A 1 192 ? 16.414 -4.260 5.314 1.00 88.19 192 ALA A CA 1
ATOM 1425 C C . ALA A 1 192 ? 17.698 -3.624 4.768 1.00 88.19 192 ALA A C 1
ATOM 1427 O O . ALA A 1 192 ? 18.143 -4.039 3.699 1.00 88.19 192 ALA A O 1
ATOM 1428 N N . VAL A 1 193 ? 18.289 -2.691 5.525 1.00 79.69 193 VAL A N 1
ATOM 1429 C CA . VAL A 1 193 ? 19.559 -2.026 5.196 1.00 79.69 193 VAL A CA 1
ATOM 1430 C C . VAL A 1 193 ? 20.759 -2.917 5.528 1.00 79.69 193 VAL A C 1
ATOM 1432 O O . VAL A 1 193 ? 21.648 -3.097 4.701 1.00 79.69 193 VAL A O 1
ATOM 1435 N N . LEU A 1 194 ? 20.786 -3.536 6.714 1.00 81.56 194 LEU A N 1
ATOM 1436 C CA . LEU A 1 194 ? 21.946 -4.319 7.159 1.00 81.56 194 LEU A CA 1
ATOM 1437 C C . LEU A 1 194 ? 22.166 -5.592 6.328 1.00 81.56 194 LEU A C 1
ATOM 1439 O O . LEU A 1 194 ? 23.310 -5.923 6.023 1.00 81.56 194 LEU A O 1
ATOM 1443 N N . LEU A 1 195 ? 21.095 -6.268 5.897 1.00 71.38 195 LEU A N 1
ATOM 1444 C CA . LEU A 1 195 ? 21.164 -7.463 5.040 1.00 71.38 195 LEU A CA 1
ATOM 1445 C C . LEU A 1 195 ? 21.612 -7.166 3.594 1.00 71.38 195 LEU A C 1
ATOM 1447 O O . LEU A 1 195 ? 21.749 -8.096 2.801 1.00 71.38 195 LEU A O 1
ATOM 1451 N N . GLY A 1 196 ? 21.795 -5.893 3.225 1.00 60.81 196 GLY A N 1
ATOM 1452 C CA . GLY A 1 196 ? 22.431 -5.468 1.972 1.00 60.81 196 GLY A CA 1
ATOM 1453 C C . GLY A 1 196 ? 23.942 -5.235 2.092 1.00 60.81 196 GLY A C 1
ATOM 1454 O O . GLY A 1 196 ? 24.602 -5.006 1.085 1.00 60.81 196 GLY A O 1
ATOM 1455 N N . THR A 1 197 ? 24.507 -5.307 3.303 1.00 57.28 197 THR A N 1
ATOM 1456 C CA . THR A 1 197 ? 25.936 -5.060 3.553 1.00 57.28 197 THR A CA 1
ATOM 1457 C C . THR A 1 197 ? 26.699 -6.375 3.766 1.00 57.28 197 THR A C 1
ATOM 1459 O O . THR A 1 197 ? 26.154 -7.301 4.375 1.00 57.28 197 THR A O 1
ATOM 1462 N N . PRO A 1 198 ? 27.975 -6.484 3.340 1.00 51.69 198 PRO A N 1
ATOM 1463 C CA . PRO A 1 198 ? 28.788 -7.694 3.535 1.00 51.69 198 PRO A CA 1
ATOM 1464 C C . PRO A 1 198 ? 28.953 -8.106 5.013 1.00 51.69 198 PRO A C 1
ATOM 1466 O O . PRO A 1 198 ? 29.301 -9.247 5.305 1.00 51.69 198 PRO A O 1
ATOM 1469 N N . PHE A 1 199 ? 28.624 -7.227 5.965 1.00 48.72 199 PHE A N 1
ATOM 1470 C CA . PHE A 1 199 ? 28.641 -7.517 7.400 1.00 48.72 199 PHE A CA 1
ATOM 1471 C C . PHE A 1 199 ? 27.516 -8.454 7.876 1.00 48.72 199 PHE A C 1
ATOM 1473 O O . PHE A 1 199 ? 27.639 -9.060 8.942 1.00 48.72 199 PHE A O 1
ATOM 1480 N N . ALA A 1 200 ? 26.446 -8.646 7.096 1.00 50.03 200 ALA A N 1
ATOM 1481 C CA . ALA A 1 200 ? 25.371 -9.578 7.447 1.00 50.03 200 ALA A CA 1
ATOM 1482 C C . ALA A 1 200 ? 25.809 -11.055 7.442 1.00 50.03 200 ALA A C 1
ATOM 1484 O O . ALA A 1 200 ? 25.238 -11.861 8.178 1.00 50.03 200 ALA A O 1
ATOM 1485 N N . ALA A 1 201 ? 26.847 -11.407 6.675 1.00 45.84 201 ALA A N 1
ATOM 1486 C CA . ALA A 1 201 ? 27.391 -12.765 6.641 1.00 45.84 201 ALA A CA 1
ATOM 1487 C C . ALA A 1 201 ? 28.141 -13.147 7.935 1.00 45.84 201 ALA A C 1
ATOM 1489 O O . ALA A 1 201 ? 28.191 -14.321 8.293 1.00 45.84 201 ALA A O 1
ATOM 1490 N N . GLY A 1 202 ? 28.680 -12.171 8.678 1.00 47.12 202 GLY A N 1
ATOM 1491 C CA . GLY A 1 202 ? 29.383 -12.422 9.945 1.00 47.12 202 GLY A CA 1
ATOM 1492 C C . GLY A 1 202 ? 28.454 -12.593 11.155 1.00 47.12 202 GLY A C 1
ATOM 1493 O O . GLY A 1 202 ? 28.796 -13.281 12.116 1.00 47.12 202 GLY A O 1
ATOM 1494 N N . GLY A 1 203 ? 27.259 -11.992 11.116 1.00 45.56 203 GLY A N 1
ATOM 1495 C CA . GLY A 1 203 ? 26.322 -11.982 12.246 1.00 45.56 203 GLY A CA 1
ATOM 1496 C C . GLY A 1 203 ? 25.526 -13.278 12.423 1.00 45.56 203 GLY A C 1
ATOM 1497 O O . GLY A 1 203 ? 25.257 -13.689 13.553 1.00 45.56 203 GLY A O 1
ATOM 1498 N N . THR A 1 204 ? 25.178 -13.960 11.328 1.00 48.38 204 THR A N 1
ATOM 1499 C CA . THR A 1 204 ? 24.427 -15.227 11.375 1.00 48.38 204 THR A CA 1
ATOM 1500 C C . THR A 1 204 ? 25.281 -16.382 11.906 1.00 48.38 204 THR A C 1
ATOM 1502 O O . THR A 1 204 ? 24.785 -17.181 12.701 1.00 48.38 204 THR A O 1
ATOM 1505 N N . ALA A 1 205 ? 26.582 -16.410 11.593 1.00 47.34 205 ALA A N 1
ATOM 1506 C CA . ALA A 1 205 ? 27.524 -17.385 12.150 1.00 47.34 205 ALA A CA 1
ATOM 1507 C C . ALA A 1 205 ? 27.642 -17.277 13.686 1.00 47.34 205 ALA A C 1
ATOM 1509 O O . ALA A 1 205 ? 27.648 -18.288 14.391 1.00 47.34 205 ALA A O 1
ATOM 1510 N N . GLY A 1 206 ? 27.648 -16.053 14.228 1.00 46.91 206 GLY A N 1
ATOM 1511 C CA . GLY A 1 206 ? 27.752 -15.815 15.673 1.00 46.91 206 GLY A CA 1
ATOM 1512 C C . GLY A 1 206 ? 26.500 -16.193 16.476 1.00 46.91 206 GLY A C 1
ATOM 1513 O O . GLY A 1 206 ? 26.609 -16.567 17.646 1.00 46.91 206 GLY A O 1
ATOM 1514 N N . VAL A 1 207 ? 25.310 -16.120 15.867 1.00 51.03 207 VAL A N 1
ATOM 1515 C CA . VAL A 1 207 ? 24.047 -16.511 16.520 1.00 51.03 207 VAL A CA 1
ATOM 1516 C C . VAL A 1 207 ? 23.865 -18.031 16.508 1.00 51.03 207 VAL A C 1
ATOM 1518 O O . VAL A 1 207 ? 23.470 -18.582 17.535 1.00 51.03 207 VAL A O 1
ATOM 1521 N N . CYS A 1 208 ? 24.231 -18.723 15.423 1.00 46.62 208 CYS A N 1
ATOM 1522 C CA . CYS A 1 208 ? 24.229 -20.191 15.387 1.00 46.62 208 CYS A CA 1
ATOM 1523 C C . CYS A 1 208 ? 25.233 -20.791 16.389 1.00 46.62 208 CYS A C 1
ATOM 1525 O O . CYS A 1 208 ? 24.861 -21.669 17.166 1.00 46.62 208 CYS A O 1
ATOM 1527 N N . ALA A 1 209 ? 26.449 -20.239 16.485 1.00 48.62 209 ALA A N 1
ATOM 1528 C CA . ALA A 1 209 ? 27.459 -20.713 17.438 1.00 48.62 209 ALA A CA 1
ATOM 1529 C C . ALA A 1 209 ? 27.044 -20.547 18.917 1.00 48.62 209 ALA A C 1
ATOM 1531 O O . ALA A 1 209 ? 27.407 -21.357 19.769 1.00 48.62 209 ALA A O 1
ATOM 1532 N N . ARG A 1 210 ? 26.246 -19.521 19.254 1.00 44.56 210 ARG A N 1
ATOM 1533 C CA . ARG A 1 210 ? 25.752 -19.317 20.633 1.00 44.56 210 ARG A CA 1
ATOM 1534 C C . ARG A 1 210 ? 24.606 -20.248 21.025 1.00 44.56 210 ARG A C 1
ATOM 1536 O O . ARG A 1 210 ? 24.371 -20.420 22.224 1.00 44.56 210 ARG A O 1
ATOM 1543 N N . LEU A 1 211 ? 23.887 -20.816 20.057 1.00 49.19 211 LEU A N 1
ATOM 1544 C CA . LEU A 1 211 ? 22.818 -21.775 20.331 1.00 49.19 211 LEU A CA 1
ATOM 1545 C C . LEU A 1 211 ? 23.387 -23.172 20.616 1.00 49.19 211 LEU A C 1
ATOM 1547 O O . LEU A 1 211 ? 22.947 -23.784 21.587 1.00 49.19 211 LEU A O 1
ATOM 1551 N N . ASP A 1 212 ? 24.435 -23.598 19.901 1.00 48.53 212 ASP A N 1
ATOM 1552 C CA . ASP A 1 212 ? 25.097 -24.897 20.126 1.00 48.53 212 ASP A CA 1
ATOM 1553 C C . ASP A 1 212 ? 25.755 -25.020 21.511 1.00 48.53 212 ASP A C 1
ATOM 1555 O O . ASP A 1 212 ? 25.630 -26.043 22.191 1.00 48.53 212 ASP A O 1
ATOM 1559 N N . VAL A 1 213 ? 26.399 -23.953 21.997 1.00 52.69 213 VAL A N 1
ATOM 1560 C CA . VAL A 1 213 ? 27.058 -23.964 23.318 1.00 52.69 213 VAL A CA 1
ATOM 1561 C C . VAL A 1 213 ? 26.043 -24.081 24.464 1.00 52.69 213 VAL A C 1
ATOM 1563 O O . VAL A 1 213 ? 26.326 -24.696 25.493 1.00 52.69 213 VAL A O 1
ATOM 1566 N N . ARG A 1 214 ? 24.829 -23.535 24.304 1.00 47.12 214 ARG A N 1
ATOM 1567 C CA . ARG A 1 214 ? 23.788 -23.594 25.347 1.00 47.12 214 ARG A CA 1
ATOM 1568 C C . ARG A 1 214 ? 23.086 -24.948 25.421 1.00 47.12 214 ARG A C 1
ATOM 1570 O O . ARG A 1 214 ? 22.604 -25.304 26.495 1.00 47.12 214 ARG A O 1
ATOM 1577 N N . THR A 1 215 ? 23.047 -25.710 24.331 1.00 51.53 215 THR A N 1
ATOM 1578 C CA . THR A 1 215 ? 22.516 -27.082 24.318 1.00 51.53 215 THR A CA 1
ATOM 1579 C C . THR A 1 215 ? 23.517 -28.114 24.832 1.00 51.53 215 THR A C 1
ATOM 1581 O O . THR A 1 215 ? 23.097 -29.102 25.431 1.00 51.53 215 THR A O 1
ATOM 1584 N N . ALA A 1 216 ? 24.824 -27.868 24.690 1.00 51.72 216 ALA A N 1
ATOM 1585 C CA . ALA A 1 216 ? 25.870 -28.765 25.190 1.00 51.72 216 ALA A CA 1
ATOM 1586 C C . ALA A 1 216 ? 26.088 -28.692 26.719 1.00 51.72 216 ALA A C 1
ATOM 1588 O O . ALA A 1 216 ? 26.573 -29.645 27.322 1.00 51.72 216 ALA A O 1
ATOM 1589 N N . ALA A 1 217 ? 25.705 -27.591 27.375 1.00 50.09 217 ALA A N 1
ATOM 1590 C CA . ALA A 1 217 ? 26.041 -27.323 28.779 1.00 50.09 217 ALA A CA 1
ATOM 1591 C C . ALA A 1 217 ? 25.013 -27.819 29.822 1.00 50.09 217 ALA A C 1
ATOM 1593 O O . ALA A 1 217 ? 25.040 -27.361 30.966 1.00 50.09 217 ALA A O 1
ATOM 1594 N N . ARG A 1 218 ? 24.089 -28.729 29.475 1.00 43.09 218 ARG A N 1
ATOM 1595 C CA . ARG A 1 218 ? 23.131 -29.290 30.449 1.00 43.09 218 ARG A CA 1
ATOM 1596 C C . ARG A 1 218 ? 23.609 -30.669 30.936 1.00 43.09 218 ARG A C 1
ATOM 1598 O O . ARG A 1 218 ? 23.347 -31.659 30.254 1.00 43.09 218 ARG A O 1
ATOM 1605 N N . PRO A 1 219 ? 24.289 -30.781 32.096 1.00 49.59 219 PRO A N 1
ATOM 1606 C CA . PRO A 1 219 ? 24.692 -32.079 32.627 1.00 49.59 219 PRO A CA 1
ATOM 1607 C C . PRO A 1 219 ? 23.452 -32.914 32.968 1.00 49.59 219 PRO A C 1
ATOM 1609 O O . PRO A 1 219 ? 22.586 -32.484 33.738 1.00 49.59 219 PRO A O 1
ATOM 1612 N N . ARG A 1 220 ? 23.362 -34.119 32.389 1.00 52.09 220 ARG A N 1
ATOM 1613 C CA . ARG A 1 220 ? 22.391 -35.140 32.794 1.00 52.09 220 ARG A CA 1
ATOM 1614 C C . ARG A 1 220 ? 22.742 -35.582 34.213 1.00 52.09 220 ARG A C 1
ATOM 1616 O O . ARG A 1 220 ? 23.706 -36.311 34.415 1.00 52.09 220 ARG A O 1
ATOM 1623 N N . ARG A 1 221 ? 21.967 -35.137 35.202 1.00 48.56 221 ARG A N 1
ATOM 1624 C CA . ARG A 1 221 ? 21.954 -35.778 36.520 1.00 48.56 221 ARG A CA 1
ATOM 1625 C C . ARG A 1 221 ? 21.270 -37.132 36.349 1.00 48.56 221 ARG A C 1
ATOM 1627 O O . ARG A 1 221 ? 20.062 -37.177 36.137 1.00 48.56 221 ARG A O 1
ATOM 1634 N N . HIS A 1 222 ? 22.054 -38.204 36.372 1.00 46.00 222 HIS A N 1
ATOM 1635 C CA . HIS A 1 222 ? 21.528 -39.553 36.520 1.00 46.00 222 HIS A CA 1
ATOM 1636 C C . HIS A 1 222 ? 21.010 -39.706 37.952 1.00 46.00 222 HIS A C 1
ATOM 1638 O O . HIS A 1 222 ? 21.736 -39.459 38.913 1.00 46.00 222 HIS A O 1
ATOM 1644 N N . ALA A 1 223 ? 19.725 -40.025 38.060 1.00 46.66 223 ALA A N 1
ATOM 1645 C CA . ALA A 1 223 ? 19.144 -40.623 39.245 1.00 46.66 223 ALA A CA 1
ATOM 1646 C C . ALA A 1 223 ? 19.139 -42.141 39.035 1.00 46.66 223 ALA A C 1
ATOM 1648 O O . ALA A 1 223 ? 18.823 -42.588 37.927 1.00 46.66 223 ALA A O 1
ATOM 1649 N N . VAL A 1 224 ? 19.408 -42.848 40.137 1.00 42.56 224 VAL A N 1
ATOM 1650 C CA . VAL A 1 224 ? 19.541 -44.304 40.329 1.00 42.56 224 VAL A CA 1
ATOM 1651 C C . VAL A 1 224 ? 20.919 -44.860 39.992 1.00 42.56 224 VAL A C 1
ATOM 1653 O O . VAL A 1 224 ? 21.299 -44.867 38.802 1.00 42.56 224 VAL A O 1
#